Protein AF-A0A3M2E0R0-F1 (afdb_monomer_lite)

Secondary structure (DSSP, 8-state):
--------TTHHHHHHHHHHHHHHHHHTSTTS-HHHHHHHHTTT--TBTT-TTT--BTTTS-HHHHHHHHHHHHHIIIIIS---SSTTTHHHHHHHHS-TTTHHHHHHHHHHHHTT--S---SS-----HHHHHHHHHHHHHHHHHHHHTHHHHHHHHHHGGG--SHHHHHHHHHHHHHHHHHHHH-TTSHHHHHHHHHHHHHT-GGGHHHHHHHHHHHHHHHHHHHHHHHHHHHHHT-----SHHHHHHHHHHHHHHHH-

Structure (mmCIF, N/CA/C/O backbone):
data_AF-A0A3M2E0R0-F1
#
_entry.id   AF-A0A3M2E0R0-F1
#
loop_
_atom_site.group_PDB
_atom_site.id
_atom_site.type_symbol
_atom_site.label_atom_id
_atom_site.label_alt_id
_atom_site.label_comp_id
_atom_site.label_asym_id
_atom_site.label_entity_id
_atom_site.label_seq_id
_atom_site.pdbx_PDB_ins_code
_atom_site.Cartn_x
_atom_site.Cartn_y
_atom_site.Cartn_z
_atom_site.occupancy
_atom_site.B_iso_or_equiv
_atom_site.auth_seq_id
_atom_site.auth_comp_id
_atom_site.auth_asym_id
_atom_site.auth_atom_id
_atom_site.pdbx_PDB_model_num
ATOM 1 N N . MET A 1 1 ? -14.606 -24.697 -13.326 1.00 30.16 1 MET A N 1
ATOM 2 C CA . MET A 1 1 ? -13.185 -24.971 -13.635 1.00 30.16 1 MET A CA 1
ATOM 3 C C . MET A 1 1 ? -12.407 -23.700 -13.349 1.00 30.16 1 MET A C 1
ATOM 5 O O . MET A 1 1 ? -12.415 -22.800 -14.176 1.00 30.16 1 MET A O 1
ATOM 9 N N . GLY A 1 2 ? -11.871 -23.575 -12.133 1.00 30.23 2 GLY A N 1
ATOM 10 C CA . GLY A 1 2 ? -11.069 -22.423 -11.723 1.00 30.23 2 GLY A CA 1
ATOM 11 C C . GLY A 1 2 ? -9.603 -22.688 -12.038 1.00 30.23 2 GLY A C 1
ATOM 12 O O . GLY A 1 2 ? -9.040 -23.663 -11.545 1.00 30.23 2 GLY A O 1
ATOM 13 N N . TRP A 1 3 ? -9.008 -21.846 -12.874 1.00 28.16 3 TRP A N 1
ATOM 14 C CA . TRP A 1 3 ? -7.572 -21.837 -13.134 1.00 28.16 3 TRP A CA 1
ATOM 15 C C . TRP A 1 3 ? -6.867 -21.138 -11.966 1.00 28.16 3 TRP A C 1
ATOM 17 O O . TRP A 1 3 ? -6.502 -19.975 -12.058 1.00 28.16 3 TRP A O 1
ATOM 27 N N . LEU A 1 4 ? -6.722 -21.835 -10.842 1.00 34.28 4 LEU A N 1
ATOM 28 C CA . LEU A 1 4 ? -5.852 -21.424 -9.739 1.00 34.28 4 LEU A CA 1
ATOM 29 C C . LEU A 1 4 ? -4.627 -22.337 -9.766 1.00 34.28 4 LEU A C 1
ATOM 31 O O . LEU A 1 4 ? -4.549 -23.332 -9.048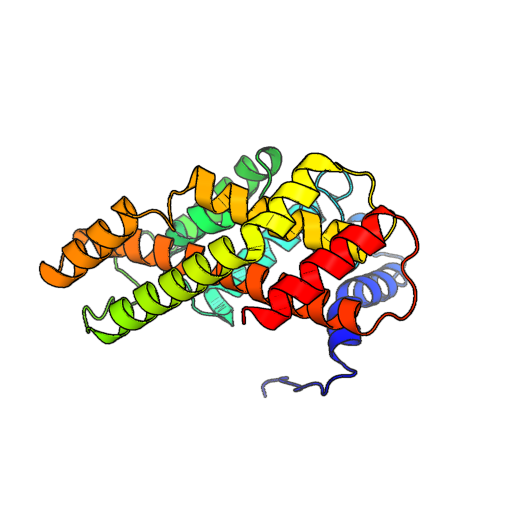 1.00 34.28 4 LEU A O 1
ATOM 35 N N . TYR A 1 5 ? -3.687 -22.023 -10.657 1.00 38.84 5 TYR A N 1
ATOM 36 C CA . TYR A 1 5 ? -2.338 -22.566 -10.557 1.00 38.84 5 TYR A CA 1
ATOM 37 C C . TYR A 1 5 ? -1.680 -21.925 -9.332 1.00 38.84 5 TYR A C 1
ATOM 39 O O . TYR A 1 5 ? -1.402 -20.728 -9.323 1.00 38.84 5 TYR A O 1
ATOM 47 N N . ARG A 1 6 ? -1.452 -22.716 -8.278 1.00 35.81 6 ARG A N 1
ATOM 48 C CA . ARG A 1 6 ? -0.462 -22.363 -7.257 1.00 35.81 6 ARG A CA 1
ATOM 49 C C . ARG A 1 6 ? 0.904 -22.573 -7.889 1.00 35.81 6 ARG A C 1
ATOM 51 O O . ARG A 1 6 ? 1.276 -23.708 -8.171 1.00 35.81 6 ARG A O 1
ATOM 58 N N . PHE A 1 7 ? 1.602 -21.484 -8.161 1.00 42.03 7 PHE A N 1
ATOM 59 C CA . PHE A 1 7 ? 2.970 -21.532 -8.643 1.00 42.03 7 PHE A CA 1
ATOM 60 C C . PHE A 1 7 ? 3.922 -21.574 -7.436 1.00 42.03 7 PHE A C 1
ATOM 62 O O . PHE A 1 7 ? 3.836 -20.715 -6.564 1.00 42.03 7 PHE A O 1
ATOM 69 N N . GLU A 1 8 ? 4.777 -22.598 -7.369 1.00 38.12 8 GLU A N 1
ATOM 70 C CA . GLU A 1 8 ? 5.907 -22.692 -6.425 1.00 38.12 8 GLU A CA 1
ATOM 71 C C . GLU A 1 8 ? 6.958 -21.602 -6.729 1.00 38.12 8 GLU A C 1
ATOM 73 O O . GLU A 1 8 ? 6.950 -21.054 -7.829 1.00 38.12 8 GLU A O 1
ATOM 78 N N . ASP A 1 9 ? 7.860 -21.305 -5.784 1.00 44.66 9 ASP A N 1
ATOM 79 C CA . ASP A 1 9 ? 8.739 -20.114 -5.671 1.00 44.66 9 ASP A CA 1
ATOM 80 C C . ASP A 1 9 ? 9.448 -19.584 -6.946 1.00 44.66 9 ASP A C 1
ATOM 82 O O . ASP A 1 9 ? 9.806 -18.412 -6.998 1.00 44.66 9 ASP A O 1
ATOM 86 N N . SER A 1 10 ? 9.598 -20.376 -8.014 1.00 45.34 10 SER A N 1
ATOM 87 C CA . SER A 1 10 ? 10.098 -19.911 -9.328 1.00 45.34 10 SER A CA 1
ATOM 88 C C . SER A 1 10 ? 9.042 -19.233 -10.219 1.00 45.34 10 SER A C 1
ATOM 90 O O . SER A 1 10 ? 9.376 -18.573 -11.202 1.00 45.34 10 SER A O 1
ATOM 92 N N . GLY A 1 11 ? 7.752 -19.378 -9.907 1.00 46.47 11 GLY A N 1
ATOM 93 C CA . GLY A 1 11 ? 6.655 -18.813 -10.693 1.00 46.47 11 GLY A CA 1
ATOM 94 C C . GLY A 1 11 ? 6.189 -17.429 -10.242 1.00 46.47 11 GLY A C 1
ATOM 95 O O . GLY A 1 11 ? 5.408 -16.801 -10.959 1.00 46.47 11 GLY A O 1
ATOM 96 N N . PHE A 1 12 ? 6.700 -16.914 -9.119 1.00 51.81 12 PHE A N 1
ATOM 97 C CA . PHE A 1 12 ? 6.462 -15.528 -8.704 1.00 51.81 12 PHE A CA 1
ATOM 98 C C . PHE A 1 12 ? 7.057 -14.535 -9.721 1.00 51.81 12 PHE A C 1
ATOM 100 O O . PHE A 1 12 ? 6.427 -13.532 -10.059 1.00 51.81 12 PHE A O 1
ATOM 107 N N . ASP A 1 13 ? 8.207 -14.871 -10.313 1.00 62.03 13 ASP A N 1
ATOM 108 C CA . ASP A 1 13 ? 8.833 -14.077 -11.377 1.00 62.03 13 ASP A CA 1
ATOM 109 C C . ASP A 1 13 ? 8.022 -14.096 -12.679 1.00 62.03 13 ASP A C 1
ATOM 111 O O . ASP A 1 13 ? 7.869 -13.066 -13.335 1.00 62.03 13 ASP A O 1
ATOM 115 N N . LEU A 1 14 ? 7.424 -15.236 -13.035 1.00 66.31 14 LEU A N 1
ATOM 116 C CA . LEU A 1 14 ? 6.541 -15.350 -14.203 1.00 66.31 14 LEU A CA 1
ATOM 117 C C . LEU A 1 14 ? 5.244 -14.555 -14.019 1.00 66.31 14 LEU A C 1
ATOM 119 O O . LEU A 1 14 ? 4.802 -13.874 -14.948 1.00 66.31 14 LEU A O 1
ATOM 123 N N . ALA A 1 15 ? 4.658 -14.595 -12.819 1.00 72.94 15 ALA A N 1
ATOM 124 C CA . ALA A 1 15 ? 3.483 -13.799 -12.487 1.00 72.94 15 ALA A CA 1
ATOM 125 C C . ALA A 1 15 ? 3.782 -12.294 -12.576 1.00 72.94 15 ALA A C 1
ATOM 127 O O . ALA A 1 15 ? 2.959 -11.549 -13.092 1.00 72.94 15 ALA A O 1
ATOM 128 N N . ARG A 1 16 ? 4.972 -11.836 -12.180 1.00 78.31 16 ARG A N 1
ATOM 129 C CA . ARG A 1 16 ? 5.385 -10.428 -12.334 1.00 78.31 16 ARG A CA 1
ATOM 130 C C . ARG A 1 16 ? 5.673 -10.027 -13.781 1.00 78.31 16 ARG A C 1
ATOM 132 O O . ARG A 1 16 ? 5.509 -8.869 -14.155 1.00 78.31 16 ARG A O 1
ATOM 139 N N . GLN A 1 17 ? 6.078 -10.979 -14.618 1.00 86.25 17 GLN A N 1
ATOM 140 C CA . GLN A 1 17 ? 6.438 -10.731 -16.016 1.00 86.25 17 GLN A CA 1
ATOM 141 C C . GLN A 1 17 ? 5.253 -10.770 -16.989 1.00 86.25 17 GLN A C 1
ATOM 143 O O . GLN A 1 17 ? 5.407 -10.349 -18.140 1.00 86.25 17 GLN A O 1
ATOM 148 N N . HIS A 1 18 ? 4.066 -11.234 -16.579 1.00 92.94 18 HIS A N 1
ATOM 149 C CA . HIS A 1 18 ? 2.951 -11.383 -17.519 1.00 92.94 18 HIS A CA 1
ATOM 150 C C . HIS A 1 18 ? 2.505 -10.085 -18.220 1.00 92.94 18 HIS A C 1
ATOM 152 O O . HIS A 1 18 ? 2.117 -10.198 -19.382 1.00 92.94 18 HIS A O 1
ATOM 158 N N . PRO A 1 19 ? 2.597 -8.865 -17.641 1.00 94.69 19 PRO A N 1
ATOM 159 C CA . PRO A 1 19 ? 2.315 -7.640 -18.394 1.00 94.69 19 PRO A CA 1
ATOM 160 C C . PRO A 1 19 ? 3.259 -7.469 -19.585 1.00 94.69 19 PRO A C 1
ATOM 162 O O . PRO A 1 19 ? 2.815 -7.170 -20.695 1.00 94.69 19 PRO A O 1
ATOM 165 N N . ILE A 1 20 ? 4.557 -7.731 -19.384 1.00 93.12 20 ILE A N 1
ATOM 166 C CA . ILE A 1 20 ? 5.566 -7.665 -20.448 1.00 93.12 20 ILE A CA 1
ATOM 167 C C . ILE A 1 20 ? 5.270 -8.724 -21.510 1.00 93.12 20 ILE A C 1
ATOM 169 O O . ILE A 1 20 ? 5.218 -8.400 -22.696 1.00 93.12 20 ILE A O 1
ATOM 173 N N . LEU A 1 21 ? 5.051 -9.977 -21.101 1.00 94.00 21 LEU A N 1
ATOM 174 C CA . LEU A 1 21 ? 4.785 -11.072 -22.036 1.00 94.00 21 LEU A CA 1
ATOM 175 C C . LEU A 1 21 ? 3.508 -10.815 -22.845 1.00 94.00 21 LEU A C 1
ATOM 177 O O . LEU A 1 21 ? 3.521 -10.934 -24.069 1.00 94.00 21 LEU A O 1
ATOM 181 N N . ALA A 1 22 ? 2.425 -10.393 -22.186 1.00 95.75 22 ALA A N 1
ATOM 182 C CA . ALA A 1 22 ? 1.170 -10.042 -22.841 1.00 95.75 22 ALA A CA 1
ATOM 183 C C . ALA A 1 22 ? 1.366 -8.912 -23.860 1.00 95.75 22 ALA A C 1
ATOM 185 O O . ALA A 1 22 ? 0.886 -9.013 -24.989 1.00 95.75 22 ALA A O 1
ATOM 186 N N . ARG A 1 23 ? 2.128 -7.869 -23.507 1.00 96.94 23 ARG A N 1
ATOM 187 C CA . ARG A 1 23 ? 2.484 -6.795 -24.439 1.00 96.94 23 ARG A CA 1
ATOM 188 C C . ARG A 1 23 ? 3.243 -7.319 -25.660 1.00 96.94 23 ARG A C 1
ATOM 190 O O . ARG A 1 23 ? 2.868 -6.956 -26.772 1.00 96.94 23 ARG A O 1
ATOM 197 N N . ILE A 1 24 ? 4.252 -8.174 -25.477 1.00 96.75 24 ILE A N 1
ATOM 198 C CA . ILE A 1 24 ? 5.031 -8.766 -26.581 1.00 96.75 24 ILE A CA 1
ATOM 199 C C . ILE A 1 24 ? 4.117 -9.551 -27.533 1.00 96.75 24 ILE A C 1
ATOM 201 O O . ILE A 1 24 ? 4.193 -9.373 -28.749 1.00 96.75 24 ILE A O 1
ATOM 205 N N . PHE A 1 25 ? 3.213 -10.378 -26.998 1.00 97.50 25 PHE A N 1
ATOM 206 C CA . PHE A 1 25 ? 2.260 -11.130 -27.820 1.00 97.50 25 PHE A CA 1
ATOM 207 C C . PHE A 1 25 ? 1.298 -10.218 -28.587 1.00 97.50 25 PHE A C 1
ATOM 209 O O . PHE A 1 25 ? 1.031 -10.456 -29.764 1.00 97.50 25 PHE A O 1
ATOM 216 N N . LEU A 1 26 ? 0.795 -9.159 -27.948 1.00 97.44 26 LEU A N 1
ATOM 217 C CA . LEU A 1 26 ? -0.094 -8.194 -28.594 1.00 97.44 26 LEU A CA 1
ATOM 218 C C . LEU A 1 26 ? 0.623 -7.387 -29.686 1.00 97.44 26 LEU A C 1
ATOM 220 O O . LEU A 1 26 ? 0.039 -7.138 -30.737 1.00 97.44 26 LEU A O 1
ATOM 224 N N . GLU A 1 27 ? 1.887 -7.009 -29.476 1.00 97.94 27 GLU A N 1
ATOM 225 C CA . GLU A 1 27 ? 2.712 -6.305 -30.471 1.00 97.94 27 GLU A CA 1
ATOM 226 C C . GLU A 1 27 ? 3.010 -7.157 -31.718 1.00 97.94 27 GLU A C 1
ATOM 228 O O . GLU A 1 27 ? 3.238 -6.599 -32.792 1.00 97.94 27 GLU A O 1
ATOM 233 N N . ALA A 1 28 ? 2.952 -8.489 -31.616 1.00 97.88 28 ALA A N 1
ATOM 234 C CA . ALA A 1 28 ? 3.124 -9.390 -32.755 1.00 97.88 28 ALA A CA 1
ATOM 235 C C . ALA A 1 28 ? 1.913 -9.423 -33.710 1.00 97.88 28 ALA A C 1
ATOM 237 O O . ALA A 1 28 ? 2.030 -9.917 -34.832 1.00 97.88 28 ALA A O 1
ATOM 238 N N . VAL A 1 29 ? 0.751 -8.904 -33.294 1.00 98.12 29 VAL A N 1
ATOM 239 C CA . VAL A 1 29 ? -0.463 -8.845 -34.120 1.00 98.12 29 VAL A CA 1
ATOM 240 C C . VAL A 1 29 ? -0.453 -7.545 -34.943 1.00 98.12 29 VAL A C 1
ATOM 242 O O . VAL A 1 29 ? -0.625 -6.471 -34.366 1.00 98.12 29 VAL A O 1
ATOM 245 N N . PRO A 1 30 ? -0.317 -7.585 -36.288 1.00 97.19 30 PRO A N 1
ATOM 246 C CA . PRO A 1 30 ? -0.078 -6.377 -37.094 1.00 97.19 30 PRO A CA 1
ATOM 247 C C . PRO A 1 30 ? -1.164 -5.298 -36.997 1.00 97.19 30 PRO A C 1
ATOM 249 O O . PRO A 1 30 ? -0.884 -4.114 -37.166 1.00 97.19 30 PRO A O 1
ATOM 252 N N . SER A 1 31 ? -2.410 -5.696 -36.736 1.00 97.75 31 SER A N 1
ATOM 253 C CA . SER A 1 31 ? -3.555 -4.790 -36.604 1.00 97.75 31 SER A CA 1
ATOM 254 C C . SER A 1 31 ? -3.770 -4.266 -35.181 1.00 97.75 31 SER A C 1
ATOM 256 O O . SER A 1 31 ? -4.723 -3.520 -34.954 1.00 97.75 31 SER A O 1
ATOM 258 N N . MET A 1 32 ? -2.949 -4.670 -34.208 1.00 98.06 32 MET A N 1
ATOM 259 C CA . MET A 1 32 ? -3.154 -4.304 -32.811 1.00 98.06 32 MET A CA 1
ATOM 260 C C . MET A 1 32 ? -2.729 -2.851 -32.547 1.00 98.06 32 MET A C 1
ATOM 262 O O . MET A 1 32 ? -1.605 -2.461 -32.882 1.00 98.06 32 MET A O 1
ATOM 266 N N . PRO A 1 33 ? -3.581 -2.016 -31.921 1.00 98.06 33 PRO A N 1
ATOM 267 C CA . PRO A 1 33 ? -3.204 -0.649 -31.586 1.00 98.06 33 PRO A CA 1
ATOM 268 C C . PRO A 1 33 ? -2.049 -0.607 -30.578 1.00 98.06 33 PRO A C 1
ATOM 270 O O . PRO A 1 33 ? -2.181 -1.086 -29.454 1.00 98.06 33 PRO A O 1
ATOM 273 N N . LYS A 1 34 ? -0.942 0.064 -30.928 1.00 97.38 34 LYS A N 1
ATOM 274 C CA . LYS A 1 34 ? 0.248 0.185 -30.056 1.00 97.38 34 LYS A CA 1
ATOM 275 C C . LYS A 1 34 ? -0.066 0.734 -28.662 1.00 97.38 34 LYS A C 1
ATOM 277 O O . LYS A 1 34 ? 0.542 0.320 -27.681 1.00 97.38 34 LYS A O 1
ATOM 282 N N . LEU A 1 35 ? -1.019 1.666 -28.575 1.00 97.31 35 LEU A N 1
ATOM 283 C CA . LEU A 1 35 ? -1.458 2.244 -27.304 1.00 97.31 35 LEU A CA 1
ATOM 284 C C . LEU A 1 35 ? -2.100 1.193 -26.385 1.00 97.31 35 LEU A C 1
ATOM 286 O O . LEU A 1 35 ? -1.867 1.229 -25.182 1.00 97.31 35 LEU A O 1
ATOM 290 N N . LEU A 1 36 ? -2.858 0.245 -26.947 1.00 96.69 36 LEU A N 1
ATOM 291 C CA . LEU A 1 36 ? -3.453 -0.856 -26.191 1.00 96.69 36 LEU A CA 1
ATOM 292 C C . LEU A 1 36 ? -2.376 -1.836 -25.718 1.00 96.69 36 LEU A C 1
ATOM 294 O O . LEU A 1 36 ? -2.367 -2.190 -24.544 1.00 96.69 36 LEU A O 1
ATOM 298 N N . CYS A 1 37 ? -1.431 -2.211 -26.590 1.00 97.88 37 CYS A N 1
ATOM 299 C CA . CYS A 1 37 ? -0.308 -3.070 -26.197 1.00 97.88 37 CYS A CA 1
ATOM 300 C C . CYS A 1 37 ? 0.481 -2.456 -25.037 1.00 97.88 37 CYS A C 1
ATOM 302 O O . CYS A 1 37 ? 0.815 -3.141 -24.073 1.00 97.88 37 CYS A O 1
ATOM 304 N N . ARG A 1 38 ? 0.744 -1.145 -25.114 1.00 97.62 38 ARG A N 1
ATOM 305 C CA . ARG A 1 38 ? 1.412 -0.395 -24.051 1.00 97.62 38 ARG A CA 1
ATOM 306 C C . ARG A 1 38 ? 0.602 -0.408 -22.755 1.00 97.62 38 ARG A C 1
ATOM 308 O O . ARG A 1 38 ? 1.167 -0.753 -21.729 1.00 97.62 38 ARG A O 1
ATOM 315 N N . ALA A 1 39 ? -0.696 -0.109 -22.803 1.00 97.06 39 ALA A N 1
ATOM 316 C CA . ALA A 1 39 ? -1.555 -0.118 -21.618 1.00 97.06 39 ALA A CA 1
ATOM 317 C C . ALA A 1 39 ? -1.582 -1.489 -20.922 1.00 97.06 39 ALA A C 1
ATOM 319 O O . ALA A 1 39 ? -1.493 -1.558 -19.702 1.00 97.06 39 ALA A O 1
ATOM 320 N N . VAL A 1 40 ? -1.635 -2.577 -21.698 1.00 96.88 40 VAL A N 1
ATOM 321 C CA . VAL A 1 40 ? -1.528 -3.947 -21.172 1.00 96.88 40 VAL A CA 1
ATOM 322 C C . VAL A 1 40 ? -0.140 -4.215 -20.589 1.00 96.88 40 VAL A C 1
ATOM 324 O O . VAL A 1 40 ? -0.033 -4.881 -19.572 1.00 96.88 40 VAL A O 1
ATOM 327 N N . GLY A 1 41 ? 0.932 -3.670 -21.157 1.00 96.69 41 GLY A N 1
ATOM 328 C CA . GLY A 1 41 ? 2.262 -3.761 -20.545 1.00 96.69 41 GLY A CA 1
ATOM 329 C C . GLY A 1 41 ? 2.406 -3.001 -19.223 1.00 96.69 41 GLY A C 1
ATOM 330 O O . GLY A 1 41 ? 3.293 -3.321 -18.445 1.00 96.69 41 GLY A O 1
ATOM 331 N N . GLU A 1 42 ? 1.541 -2.018 -18.980 1.00 96.62 42 GLU A N 1
ATOM 332 C CA . GLU A 1 42 ? 1.611 -1.071 -17.862 1.00 96.62 42 GLU A CA 1
ATOM 333 C C . GLU A 1 42 ? 0.579 -1.353 -16.752 1.00 96.62 42 GLU A C 1
ATOM 335 O O . GLU A 1 42 ? 0.487 -0.596 -15.795 1.00 96.62 42 GLU A O 1
ATOM 340 N N . HIS A 1 43 ? -0.251 -2.394 -16.856 1.00 94.62 43 HIS A N 1
ATOM 341 C CA . HIS A 1 43 ? -1.430 -2.523 -15.982 1.00 94.62 43 HIS A CA 1
ATOM 342 C C . HIS A 1 43 ? -1.154 -2.949 -14.530 1.00 94.62 43 HIS A C 1
ATOM 344 O O . HIS A 1 43 ? -2.055 -2.831 -13.704 1.00 94.62 43 HIS A O 1
ATOM 350 N N . HIS A 1 44 ? 0.055 -3.417 -14.210 1.00 93.00 44 HIS A N 1
ATOM 351 C CA . HIS A 1 44 ? 0.521 -3.584 -12.820 1.00 93.00 44 HIS A CA 1
ATOM 352 C C . HIS A 1 44 ? 1.475 -2.471 -12.396 1.00 93.00 44 HIS A C 1
ATOM 354 O O . HIS A 1 44 ? 2.039 -2.518 -11.306 1.00 93.00 44 HIS A O 1
ATOM 360 N N . GLU A 1 45 ? 1.645 -1.447 -13.235 1.00 91.44 45 GLU A N 1
ATOM 361 C CA . GLU A 1 45 ? 2.405 -0.260 -12.885 1.00 91.44 45 GLU A CA 1
ATOM 362 C C . GLU A 1 45 ? 1.554 0.693 -12.050 1.00 91.44 45 GLU A C 1
ATOM 364 O O . GLU A 1 45 ? 0.368 0.894 -12.305 1.00 91.44 45 GLU A O 1
ATOM 369 N N . HIS A 1 46 ? 2.162 1.348 -11.069 1.00 87.31 46 HIS A N 1
ATOM 370 C CA . HIS A 1 46 ? 1.457 2.291 -10.210 1.00 87.31 46 HIS A CA 1
ATOM 371 C C . HIS A 1 46 ? 1.974 3.690 -10.498 1.00 87.31 46 HIS A C 1
ATOM 373 O O . HIS A 1 46 ? 3.184 3.871 -10.513 1.00 87.31 46 HIS A O 1
ATOM 379 N N . PRO A 1 47 ? 1.125 4.726 -10.606 1.00 85.81 47 PRO A N 1
ATOM 380 C CA . PRO A 1 47 ? 1.583 6.067 -10.992 1.00 85.81 47 PRO A CA 1
ATOM 381 C C . PRO A 1 47 ? 2.568 6.740 -10.022 1.00 85.81 47 PRO A C 1
ATOM 383 O O . PRO A 1 47 ? 3.104 7.807 -10.300 1.00 85.81 47 PRO A O 1
ATOM 386 N N . ASN A 1 48 ? 2.816 6.126 -8.874 1.00 77.44 48 ASN A N 1
ATOM 387 C CA . ASN A 1 48 ? 3.822 6.535 -7.906 1.00 77.44 48 ASN A CA 1
ATOM 388 C C . ASN A 1 48 ? 5.110 5.678 -7.981 1.00 77.44 48 ASN A C 1
ATOM 390 O O . ASN A 1 48 ? 5.900 5.738 -7.047 1.00 77.44 48 ASN A O 1
ATOM 394 N N . GLY A 1 49 ? 5.295 4.847 -9.012 1.00 80.06 49 GLY A N 1
ATOM 395 C CA . GLY A 1 49 ? 6.510 4.065 -9.262 1.00 80.06 49 GLY A CA 1
ATOM 396 C C . GLY A 1 49 ? 6.668 2.748 -8.492 1.00 80.06 49 GLY A C 1
ATOM 397 O O . GLY A 1 49 ? 7.722 2.140 -8.603 1.00 80.06 49 GLY A O 1
ATOM 398 N N . ILE A 1 50 ? 5.679 2.282 -7.706 1.00 75.56 50 ILE A N 1
ATOM 399 C CA . ILE A 1 50 ? 5.805 0.968 -7.010 1.00 75.56 50 ILE A CA 1
ATOM 400 C C . ILE A 1 50 ? 5.363 -0.230 -7.811 1.00 75.56 50 ILE A C 1
ATOM 402 O O . ILE A 1 50 ? 5.504 -1.360 -7.349 1.00 75.56 50 ILE A O 1
ATOM 406 N N . GLY A 1 51 ? 4.708 0.033 -8.928 1.00 82.62 51 GLY A N 1
ATOM 407 C CA . GLY A 1 51 ? 4.192 -1.056 -9.705 1.00 82.62 51 GLY A CA 1
ATOM 408 C C . GLY A 1 51 ? 5.312 -1.856 -10.333 1.00 82.62 51 GLY A C 1
ATOM 409 O O . GLY A 1 51 ? 6.469 -1.444 -10.386 1.00 82.62 51 GLY A O 1
ATOM 410 N N . GLU A 1 52 ? 4.939 -3.037 -10.771 1.00 85.56 52 GLU A N 1
ATOM 411 C CA . GLU A 1 52 ? 5.848 -3.975 -11.390 1.00 85.56 52 GLU A CA 1
ATOM 412 C C . GLU A 1 52 ? 5.378 -4.222 -12.825 1.00 85.56 52 GLU A C 1
ATOM 414 O O . GLU A 1 52 ? 4.183 -4.111 -13.119 1.00 85.56 52 GLU A O 1
ATOM 419 N N . PRO A 1 53 ? 6.294 -4.583 -13.735 1.00 86.69 53 PRO A N 1
ATOM 420 C CA . PRO A 1 53 ? 7.700 -4.931 -13.486 1.00 86.69 53 PRO A CA 1
ATOM 421 C C . PRO A 1 53 ? 8.731 -3.799 -13.650 1.00 86.69 53 PRO A C 1
ATOM 423 O O . PRO A 1 53 ? 9.902 -4.022 -13.353 1.00 86.69 53 PRO A O 1
ATOM 426 N N . GLN A 1 54 ? 8.360 -2.623 -14.153 1.00 86.00 54 GLN A N 1
ATOM 427 C CA . GLN A 1 54 ? 9.303 -1.563 -14.538 1.00 86.00 54 GLN A CA 1
ATOM 428 C C . GLN A 1 54 ? 9.369 -0.394 -13.547 1.00 86.00 54 GLN A C 1
ATOM 430 O O . GLN A 1 54 ? 10.298 0.408 -13.649 1.00 86.00 54 GLN A O 1
ATOM 4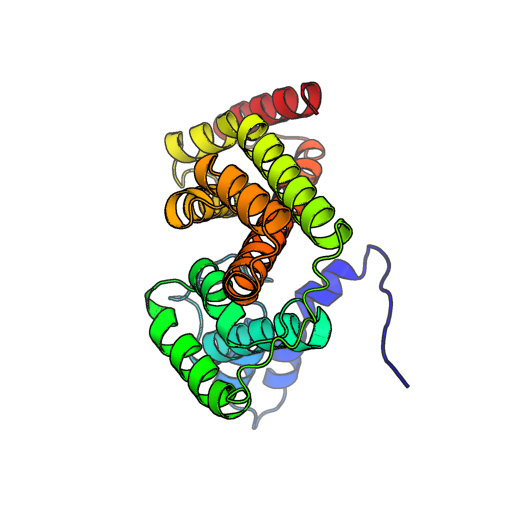35 N N . GLY A 1 55 ? 8.430 -0.275 -12.603 1.00 85.44 55 GLY A N 1
ATOM 436 C CA . GLY A 1 55 ? 8.423 0.815 -11.624 1.00 85.44 55 GLY A CA 1
ATOM 437 C C . GLY A 1 55 ? 8.110 2.174 -12.249 1.00 85.44 55 GLY A C 1
ATOM 438 O O . GLY A 1 55 ? 8.681 3.192 -11.855 1.00 85.44 55 GLY A O 1
ATOM 439 N N . LEU A 1 56 ? 7.237 2.208 -13.260 1.00 89.00 56 LEU A N 1
ATOM 440 C CA . LEU A 1 56 ? 6.950 3.425 -14.018 1.00 89.00 56 LEU A CA 1
ATOM 441 C C . LEU A 1 56 ? 6.188 4.450 -13.172 1.00 89.00 56 LEU A C 1
ATOM 443 O O . LEU A 1 56 ? 5.196 4.140 -12.517 1.00 89.00 56 LEU A O 1
ATOM 447 N N . THR A 1 57 ? 6.602 5.713 -13.242 1.00 8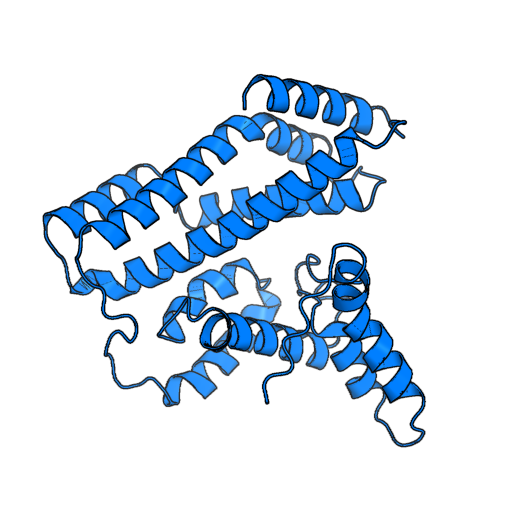7.62 57 THR A N 1
ATOM 448 C CA . THR A 1 57 ? 5.889 6.835 -12.619 1.00 87.62 57 THR A CA 1
ATOM 449 C C . THR A 1 57 ? 4.740 7.342 -13.491 1.00 87.62 57 THR A C 1
ATOM 451 O O . THR A 1 57 ? 4.634 7.027 -14.675 1.00 87.62 57 THR A O 1
ATOM 454 N N . PHE A 1 58 ? 3.887 8.208 -12.938 1.00 88.56 58 PHE A N 1
ATOM 455 C CA . PHE A 1 58 ? 2.790 8.849 -13.666 1.00 88.56 58 PHE A CA 1
ATOM 456 C C . PHE A 1 58 ? 3.240 9.519 -14.973 1.00 88.56 58 PHE A C 1
ATOM 458 O O . PHE A 1 58 ? 2.538 9.433 -15.975 1.00 88.56 58 PHE A O 1
ATOM 465 N N . GLN A 1 59 ? 4.415 10.157 -14.982 1.00 90.31 59 GLN A N 1
ATOM 466 C CA . GLN A 1 59 ? 4.966 10.816 -16.170 1.00 90.31 59 GLN A CA 1
ATOM 467 C C . GLN A 1 59 ? 5.440 9.814 -17.234 1.00 90.31 59 GLN A C 1
ATOM 469 O O . GLN A 1 59 ? 5.518 10.157 -18.413 1.00 90.31 59 GLN A O 1
ATOM 474 N N . GLN A 1 60 ? 5.769 8.589 -16.822 1.00 93.69 60 GLN A N 1
ATOM 475 C CA . GLN A 1 60 ? 6.226 7.513 -17.698 1.00 93.69 60 GLN A CA 1
ATOM 476 C C . GLN A 1 60 ? 5.075 6.628 -18.183 1.00 93.69 60 GLN A C 1
ATOM 478 O O . GLN A 1 60 ? 5.194 6.020 -19.245 1.00 93.69 60 GLN A O 1
ATOM 483 N N . LEU A 1 61 ? 3.960 6.573 -17.454 1.00 93.44 61 LEU A N 1
ATOM 484 C CA . LEU A 1 61 ? 2.784 5.795 -17.830 1.00 93.44 61 LEU A CA 1
ATOM 485 C C . LEU A 1 61 ? 1.984 6.442 -18.956 1.00 93.44 61 LEU A C 1
ATOM 487 O O . LEU A 1 61 ? 1.821 7.661 -19.033 1.00 93.44 61 LEU A O 1
ATOM 491 N N . SER A 1 62 ? 1.413 5.608 -19.823 1.00 94.69 62 SER A N 1
ATOM 492 C CA . SER A 1 62 ? 0.351 6.069 -20.708 1.00 94.69 62 SER A CA 1
ATOM 493 C C . SER A 1 62 ? -0.925 6.338 -19.902 1.00 94.69 62 SER A C 1
ATOM 495 O O . SER A 1 62 ? -1.204 5.675 -18.903 1.00 94.69 62 SER A O 1
ATOM 497 N N . GLN A 1 63 ? -1.747 7.294 -20.347 1.00 90.50 63 GLN A N 1
ATOM 498 C CA . GLN A 1 63 ? -3.043 7.545 -19.702 1.00 90.50 63 GLN A CA 1
ATOM 499 C C . GLN A 1 63 ? -3.929 6.283 -19.647 1.00 90.50 63 GLN A C 1
ATOM 501 O O . GLN A 1 63 ? -4.486 6.018 -18.581 1.00 90.50 63 GLN A O 1
ATOM 506 N N . PRO A 1 64 ? -4.042 5.466 -20.719 1.00 92.12 64 PRO A N 1
ATOM 507 C CA . PRO A 1 64 ? -4.787 4.212 -20.644 1.00 92.12 64 PRO A CA 1
ATOM 508 C C . PRO A 1 64 ? -4.153 3.177 -19.708 1.00 92.12 64 PRO A C 1
ATOM 510 O O . PRO A 1 64 ? -4.895 2.487 -19.021 1.00 92.12 64 PRO A O 1
ATOM 513 N N . GLY A 1 65 ? -2.819 3.091 -19.635 1.00 93.19 65 GLY A N 1
ATOM 514 C CA . GLY A 1 65 ? -2.124 2.214 -18.685 1.00 93.19 65 GLY A CA 1
ATOM 515 C C . GLY A 1 65 ? -2.418 2.595 -17.236 1.00 93.19 65 GLY A C 1
ATOM 516 O O . GLY A 1 65 ? -2.850 1.758 -16.454 1.00 93.19 65 GLY A O 1
ATOM 517 N N . CYS A 1 66 ? -2.325 3.886 -16.907 1.00 89.94 66 CYS A N 1
ATOM 518 C CA . CYS A 1 66 ? -2.688 4.418 -15.591 1.00 89.94 66 CYS A CA 1
ATOM 519 C C . CYS A 1 66 ? -4.159 4.131 -15.227 1.00 89.94 66 CYS A C 1
ATOM 521 O O . CYS A 1 66 ? -4.460 3.718 -14.104 1.00 89.94 66 CYS A O 1
ATOM 523 N N . ALA A 1 67 ? -5.084 4.308 -16.178 1.00 87.50 67 ALA A N 1
ATOM 524 C CA . ALA A 1 67 ? -6.496 3.993 -15.974 1.00 87.50 67 ALA A CA 1
ATOM 525 C C . ALA A 1 67 ? -6.728 2.489 -15.756 1.00 87.50 67 ALA A C 1
ATOM 527 O O . ALA A 1 67 ? -7.484 2.117 -14.860 1.00 87.50 67 ALA A O 1
ATOM 528 N N . LEU A 1 68 ? -6.065 1.638 -16.543 1.00 90.94 68 LEU A N 1
ATOM 529 C CA . LEU A 1 68 ? -6.180 0.186 -16.441 1.00 90.94 68 LEU A CA 1
ATOM 530 C C . LEU A 1 68 ? -5.590 -0.336 -15.126 1.00 90.94 68 LEU A C 1
ATOM 532 O O . LEU A 1 68 ? -6.245 -1.130 -14.460 1.00 90.94 68 LEU A O 1
ATOM 536 N N . ALA A 1 69 ? -4.431 0.170 -14.702 1.00 90.62 69 ALA A N 1
ATOM 537 C CA . ALA A 1 69 ? -3.837 -0.170 -13.412 1.00 90.62 69 ALA A CA 1
ATOM 538 C C . ALA A 1 69 ? -4.722 0.246 -12.232 1.00 90.62 69 ALA A C 1
ATOM 540 O O . ALA A 1 69 ? -4.975 -0.534 -11.319 1.00 90.62 69 ALA A O 1
ATOM 541 N N . THR A 1 70 ? -5.289 1.454 -12.294 1.00 86.75 70 THR A N 1
ATOM 542 C CA . THR A 1 70 ? -6.255 1.931 -11.293 1.00 86.75 70 THR A CA 1
ATOM 543 C C . THR A 1 70 ? -7.497 1.036 -11.241 1.00 86.75 70 THR A C 1
ATOM 545 O O . THR A 1 70 ? -7.992 0.725 -10.159 1.00 86.75 70 THR A O 1
ATOM 548 N N . ALA A 1 71 ? -8.020 0.620 -12.398 1.00 86.88 71 ALA A N 1
ATOM 549 C CA . ALA A 1 71 ? -9.173 -0.272 -12.468 1.00 86.88 71 ALA A CA 1
ATOM 550 C C . ALA A 1 71 ? -8.849 -1.670 -11.919 1.00 86.88 71 ALA A C 1
ATOM 552 O O . ALA A 1 71 ? -9.672 -2.233 -11.200 1.00 86.88 71 ALA A O 1
ATOM 553 N N . ASN A 1 72 ? -7.655 -2.194 -12.211 1.00 88.62 72 ASN A N 1
ATOM 554 C CA . ASN A 1 72 ? -7.171 -3.470 -11.690 1.00 88.62 72 ASN A CA 1
ATOM 555 C C . ASN A 1 72 ? -7.053 -3.446 -10.160 1.00 88.62 72 ASN A C 1
ATOM 557 O O . ASN A 1 72 ? -7.516 -4.363 -9.488 1.00 88.62 72 ASN A O 1
ATOM 561 N N . ASP A 1 73 ? -6.528 -2.354 -9.601 1.00 86.19 73 ASP A N 1
ATOM 562 C CA . ASP A 1 73 ? -6.459 -2.149 -8.156 1.00 86.19 73 ASP A CA 1
ATOM 563 C C . ASP A 1 73 ? -7.835 -2.199 -7.502 1.00 86.19 73 ASP A C 1
ATOM 565 O O . ASP A 1 73 ? -8.042 -2.942 -6.543 1.00 86.19 73 ASP A O 1
ATOM 569 N N . ILE A 1 74 ? -8.787 -1.433 -8.035 1.00 83.44 74 ILE A N 1
ATOM 570 C CA . ILE A 1 74 ? -10.148 -1.422 -7.500 1.00 83.44 74 ILE A CA 1
ATOM 571 C C . ILE A 1 74 ? -10.785 -2.810 -7.636 1.00 83.44 74 ILE A C 1
ATOM 573 O O . ILE A 1 74 ? -11.414 -3.280 -6.690 1.00 83.44 74 ILE A O 1
ATOM 577 N N . TYR A 1 75 ? -10.600 -3.483 -8.776 1.00 84.44 75 TYR A N 1
ATOM 578 C CA . TYR A 1 75 ? -11.122 -4.831 -8.987 1.00 84.44 75 TYR A CA 1
ATOM 579 C C . TYR A 1 75 ? -10.576 -5.814 -7.946 1.00 84.44 75 TYR A C 1
ATOM 581 O O . TYR A 1 75 ? -11.356 -6.493 -7.281 1.00 84.44 75 TYR A O 1
ATOM 589 N N . ARG A 1 76 ? -9.255 -5.839 -7.741 1.00 84.81 76 ARG A N 1
ATOM 590 C CA . ARG A 1 76 ? -8.605 -6.680 -6.731 1.00 84.81 76 ARG A CA 1
ATOM 591 C C . ARG A 1 76 ? -9.186 -6.426 -5.344 1.00 84.81 76 ARG A C 1
ATOM 593 O O . ARG A 1 76 ? -9.586 -7.365 -4.658 1.00 84.81 76 ARG A O 1
ATOM 600 N N . PHE A 1 77 ? -9.280 -5.159 -4.944 1.00 80.31 77 PHE A N 1
ATOM 601 C CA . PHE A 1 77 ? -9.764 -4.796 -3.615 1.00 80.31 77 PHE A CA 1
ATOM 602 C C . PHE A 1 77 ? -11.221 -5.217 -3.358 1.00 80.31 77 PHE A C 1
ATOM 604 O O . PHE A 1 77 ? -11.541 -5.626 -2.240 1.00 80.31 77 PHE A O 1
ATOM 611 N N . LEU A 1 78 ? -12.091 -5.117 -4.367 1.00 77.06 78 LEU A N 1
ATOM 612 C CA . LEU A 1 78 ? -13.513 -5.453 -4.236 1.00 77.06 78 LEU A CA 1
ATOM 613 C C . LEU A 1 78 ? -13.788 -6.946 -4.391 1.00 77.06 78 LEU A C 1
ATOM 615 O O . LEU A 1 78 ? -14.568 -7.510 -3.631 1.00 77.06 78 LEU A O 1
ATOM 619 N N . PHE A 1 79 ? -13.186 -7.582 -5.395 1.00 79.31 79 PHE A N 1
ATOM 620 C CA . PHE A 1 79 ? -13.628 -8.896 -5.862 1.00 79.31 79 PHE A CA 1
ATOM 621 C C . PHE A 1 79 ? -12.668 -10.024 -5.502 1.00 79.31 79 PHE A C 1
ATOM 623 O O . PHE A 1 79 ? -13.124 -11.132 -5.232 1.00 79.31 79 PHE A O 1
ATOM 630 N N . GLU A 1 80 ? -11.359 -9.774 -5.497 1.00 78.62 80 GLU A N 1
ATOM 631 C CA . GLU A 1 80 ? -10.379 -10.824 -5.190 1.00 78.62 80 GLU A CA 1
ATOM 632 C C . GLU A 1 80 ? -10.145 -10.943 -3.691 1.00 78.62 80 GLU A C 1
ATOM 634 O O . GLU A 1 80 ? -10.100 -12.042 -3.143 1.00 78.62 80 GLU A O 1
ATOM 639 N N . GLU A 1 81 ? -10.013 -9.804 -3.020 1.00 75.12 81 GLU A N 1
ATOM 640 C CA . GLU A 1 81 ? -9.675 -9.772 -1.601 1.00 75.12 81 GLU A CA 1
ATOM 641 C C . GLU A 1 81 ? -10.900 -9.586 -0.713 1.00 75.12 81 GLU A C 1
ATOM 643 O O . GLU A 1 81 ? -10.818 -9.845 0.486 1.00 75.12 81 GLU A O 1
ATOM 648 N N . ALA A 1 82 ? -12.010 -9.116 -1.297 1.00 73.31 82 ALA A N 1
ATOM 649 C CA . ALA A 1 82 ? -13.240 -8.767 -0.591 1.00 73.31 82 ALA A CA 1
ATOM 650 C C . ALA A 1 82 ? -12.974 -7.925 0.675 1.00 73.31 82 ALA A C 1
ATOM 652 O O . ALA A 1 82 ? -13.661 -8.060 1.686 1.00 73.31 82 ALA A O 1
ATOM 653 N N . LEU A 1 83 ? -11.939 -7.071 0.630 1.00 68.12 83 LEU A N 1
ATOM 654 C CA . LEU A 1 83 ? -11.532 -6.236 1.766 1.00 68.12 83 LEU A CA 1
ATOM 655 C C . LEU A 1 83 ? -12.535 -5.129 2.043 1.00 68.12 83 LEU A C 1
ATOM 657 O O . LEU A 1 83 ? -12.612 -4.631 3.164 1.00 68.12 83 LEU A O 1
ATOM 661 N N . TYR A 1 84 ? -13.245 -4.727 0.996 1.00 72.31 84 TYR A N 1
ATOM 662 C CA . TYR A 1 84 ? -14.191 -3.640 1.025 1.00 72.31 84 TYR A CA 1
ATOM 663 C C . TYR A 1 84 ? -15.482 -4.132 0.439 1.00 72.31 84 TYR A C 1
ATOM 665 O O . TYR A 1 84 ? -15.534 -4.770 -0.611 1.00 72.31 84 TYR A O 1
ATOM 673 N N . SER A 1 85 ? -16.526 -3.754 1.128 1.00 68.31 85 SER A N 1
ATOM 674 C CA . SER A 1 85 ? -17.882 -3.979 0.715 1.00 68.31 85 SER A CA 1
ATOM 675 C C . SER A 1 85 ? -18.496 -2.790 -0.003 1.00 68.31 85 SER A C 1
ATOM 677 O O . SER A 1 85 ? -19.556 -2.920 -0.604 1.00 68.31 85 SER A O 1
ATOM 679 N N . ARG A 1 86 ? -17.821 -1.636 0.068 1.00 72.19 86 ARG A N 1
ATOM 680 C CA . ARG A 1 86 ? -18.255 -0.380 -0.530 1.00 72.19 86 ARG A CA 1
ATOM 681 C C . ARG A 1 86 ? -17.133 0.261 -1.324 1.00 72.19 86 ARG A C 1
ATOM 683 O O . ARG A 1 86 ? -16.014 0.445 -0.835 1.00 72.19 86 ARG A O 1
ATOM 690 N N . LEU A 1 87 ? -17.479 0.774 -2.498 1.00 76.44 87 LEU A N 1
ATOM 691 C CA . LEU A 1 87 ? -16.580 1.609 -3.298 1.00 76.44 87 LEU A CA 1
ATOM 692 C C . LEU A 1 87 ? -16.109 2.873 -2.564 1.00 76.44 87 LEU A C 1
ATOM 694 O O . LEU A 1 87 ? -15.025 3.391 -2.842 1.00 76.44 87 LEU A O 1
ATOM 698 N N . SER A 1 88 ? -16.908 3.402 -1.631 1.00 74.00 88 SER A N 1
ATOM 699 C CA . SER A 1 88 ? -16.524 4.588 -0.860 1.00 74.00 88 SER A CA 1
ATOM 700 C C . SER A 1 88 ? -15.333 4.333 0.056 1.00 74.00 88 SER A C 1
ATOM 702 O O . SER A 1 88 ? -14.503 5.229 0.191 1.00 74.00 88 SER A O 1
ATOM 704 N N . ALA A 1 89 ? -15.219 3.128 0.624 1.00 75.56 89 ALA A N 1
ATOM 705 C CA . ALA A 1 89 ? -14.150 2.795 1.559 1.00 75.56 89 ALA A CA 1
ATOM 706 C C . ALA A 1 89 ? -12.772 2.733 0.868 1.00 75.56 89 ALA A C 1
ATOM 708 O O . ALA A 1 89 ? -11.735 3.027 1.462 1.00 75.56 89 ALA A O 1
ATOM 709 N N . LEU A 1 90 ? -12.765 2.487 -0.446 1.00 82.12 90 LEU A N 1
ATOM 710 C CA . LEU A 1 90 ? -11.559 2.545 -1.269 1.00 82.12 90 LEU A CA 1
ATOM 711 C C . LEU A 1 90 ? -10.999 3.951 -1.446 1.00 82.12 90 LEU A C 1
ATOM 713 O O . LEU A 1 90 ? -9.842 4.090 -1.830 1.00 82.12 90 LEU A O 1
ATOM 717 N N . ARG A 1 91 ? -11.776 5.015 -1.208 1.00 81.38 91 ARG A N 1
ATOM 718 C CA . ARG A 1 91 ? -11.325 6.390 -1.488 1.00 81.38 91 ARG A CA 1
ATOM 719 C C . ARG A 1 91 ? -10.041 6.729 -0.741 1.00 81.38 91 ARG A C 1
ATOM 721 O O . ARG A 1 91 ? -9.149 7.331 -1.340 1.00 81.38 91 ARG A O 1
ATOM 728 N N . SER A 1 92 ? -9.958 6.328 0.524 1.00 81.44 92 SER A N 1
ATOM 729 C CA . SER A 1 92 ? -8.821 6.594 1.407 1.00 81.44 92 SER A CA 1
ATOM 730 C C . SER A 1 92 ? -7.588 5.794 0.972 1.00 81.44 92 SER A C 1
ATOM 732 O O . SER A 1 92 ? -6.497 6.346 0.855 1.00 81.44 92 SER A O 1
ATOM 734 N N . VAL A 1 93 ? -7.771 4.531 0.585 1.00 84.38 93 VAL A N 1
ATOM 735 C CA . VAL A 1 93 ? -6.687 3.665 0.088 1.00 84.38 93 VAL A CA 1
ATOM 736 C C . VAL A 1 93 ? -6.185 4.115 -1.284 1.00 84.38 93 VAL A C 1
ATOM 738 O O . VAL A 1 93 ? -4.980 4.238 -1.510 1.00 84.38 93 VAL A O 1
ATOM 741 N N . MET A 1 94 ? -7.097 4.470 -2.188 1.00 84.62 94 MET A N 1
ATOM 742 C CA . MET A 1 94 ? -6.747 5.019 -3.498 1.00 84.62 94 MET A CA 1
ATOM 743 C C . MET A 1 94 ? -6.067 6.382 -3.377 1.00 84.62 94 MET A C 1
ATOM 745 O O . MET A 1 94 ? -5.172 6.674 -4.163 1.00 84.62 94 MET A O 1
ATOM 749 N N . ALA A 1 95 ? -6.421 7.202 -2.382 1.00 81.31 95 ALA A N 1
ATOM 750 C CA . ALA A 1 95 ? -5.736 8.468 -2.120 1.00 81.31 95 ALA A CA 1
ATOM 751 C C . ALA A 1 95 ? -4.274 8.283 -1.686 1.00 81.31 95 ALA A C 1
ATOM 753 O O . ALA A 1 95 ? -3.460 9.161 -1.966 1.00 81.31 95 ALA A O 1
ATOM 754 N N . LEU A 1 96 ? -3.937 7.160 -1.045 1.00 79.88 96 LEU A N 1
ATOM 755 C CA . LEU A 1 96 ? -2.555 6.807 -0.720 1.00 79.88 96 LEU A CA 1
ATOM 756 C C . LEU A 1 96 ? -1.786 6.240 -1.922 1.00 79.88 96 LEU A C 1
ATOM 758 O O . LEU A 1 96 ? -0.578 6.447 -2.050 1.00 79.88 96 LEU A O 1
ATOM 762 N N . ARG A 1 97 ? -2.471 5.514 -2.813 1.00 78.62 97 ARG A N 1
ATOM 763 C CA . ARG A 1 97 ? -1.852 4.889 -3.993 1.00 78.62 97 ARG A CA 1
ATOM 764 C C . ARG A 1 97 ? -1.704 5.826 -5.181 1.00 78.62 97 ARG A C 1
ATOM 766 O O . ARG A 1 97 ? -0.763 5.685 -5.955 1.00 78.62 97 ARG A O 1
ATOM 773 N N . ALA A 1 98 ? -2.608 6.772 -5.357 1.00 78.56 98 ALA A N 1
ATOM 774 C CA . ALA A 1 98 ? -2.607 7.639 -6.518 1.00 78.56 98 ALA A CA 1
ATOM 775 C C . ALA A 1 98 ? -1.949 8.989 -6.183 1.00 78.56 98 ALA A C 1
ATOM 777 O O . ALA A 1 98 ? -2.370 9.652 -5.231 1.00 78.56 98 ALA A O 1
ATOM 778 N N . PRO A 1 99 ? -0.964 9.446 -6.977 1.00 77.19 99 PRO A N 1
ATOM 779 C CA . PRO A 1 99 ? -0.475 10.811 -6.872 1.00 77.19 99 PRO A CA 1
ATOM 780 C C . PRO A 1 99 ? -1.619 11.793 -7.181 1.00 77.19 99 PRO A C 1
ATOM 782 O O . PRO A 1 99 ? -2.641 11.429 -7.781 1.00 77.19 99 PRO A O 1
ATOM 785 N N . ALA A 1 100 ? -1.484 13.040 -6.727 1.00 79.81 100 ALA A N 1
ATOM 786 C CA . ALA A 1 100 ? -2.568 14.026 -6.757 1.00 79.81 100 ALA A CA 1
ATOM 787 C C . ALA A 1 100 ? -3.141 14.247 -8.172 1.00 79.81 100 ALA A C 1
ATOM 789 O O . ALA A 1 100 ? -4.336 14.492 -8.330 1.00 79.81 100 ALA A O 1
ATOM 790 N N . GLU A 1 101 ? -2.314 14.085 -9.199 1.00 82.12 101 GLU A N 1
ATOM 791 C CA . GLU A 1 101 ? -2.637 14.207 -10.619 1.00 82.12 101 GLU A CA 1
ATOM 792 C C . GLU A 1 101 ? -3.618 13.129 -11.106 1.00 82.12 101 GLU A C 1
ATOM 794 O O . GLU A 1 101 ? -4.442 13.378 -11.989 1.00 82.12 101 GLU A O 1
ATOM 799 N N . VAL A 1 102 ? -3.571 11.937 -10.509 1.00 80.75 102 VAL A N 1
ATOM 800 C CA . VAL A 1 102 ? -4.446 10.801 -10.848 1.00 80.75 102 VAL A CA 1
ATOM 801 C C . VAL A 1 102 ? -5.758 10.863 -10.064 1.00 80.75 102 VAL A C 1
ATOM 803 O O . VAL A 1 102 ? -6.749 10.230 -10.435 1.00 80.75 102 VAL A O 1
ATOM 806 N 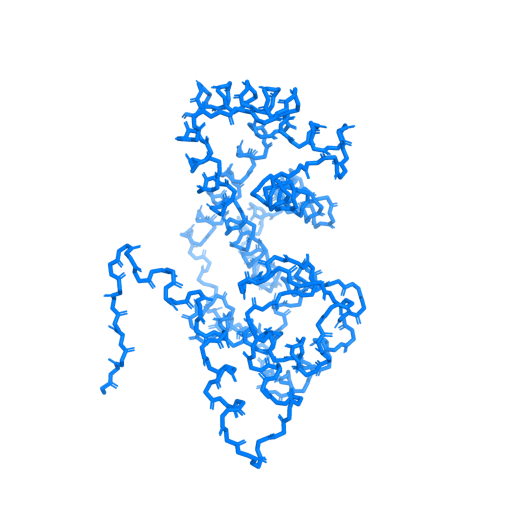N . ARG A 1 103 ? -5.829 11.701 -9.023 1.00 82.62 103 ARG A N 1
ATOM 807 C CA . ARG A 1 103 ? -7.012 11.837 -8.167 1.00 82.62 103 ARG A CA 1
ATOM 808 C C . ARG A 1 103 ? -8.321 12.093 -8.908 1.00 82.62 103 ARG A C 1
ATOM 810 O O . ARG A 1 103 ? -9.286 11.371 -8.647 1.00 82.62 103 ARG A O 1
ATOM 817 N N . PRO A 1 104 ? -8.391 13.031 -9.869 1.00 82.50 104 PRO A N 1
ATOM 818 C CA . PRO A 1 104 ? -9.622 13.256 -10.618 1.00 82.50 104 PRO A CA 1
ATOM 819 C C . PRO A 1 104 ? -10.085 12.025 -11.412 1.00 82.50 104 PRO A C 1
ATOM 821 O O . PRO A 1 104 ? -11.277 11.880 -11.670 1.00 82.50 104 PRO A O 1
ATOM 824 N N . TRP A 1 105 ? -9.167 11.141 -11.815 1.00 78.94 105 TRP A N 1
ATOM 825 C CA . TRP A 1 105 ? -9.479 9.959 -12.619 1.00 78.94 105 TRP A CA 1
ATOM 826 C C . TRP A 1 105 ? -10.128 8.869 -11.784 1.00 78.94 105 TRP A C 1
ATOM 828 O O . TRP A 1 105 ? -11.251 8.471 -12.092 1.00 78.94 105 TRP A O 1
ATOM 838 N N . TYR A 1 106 ? -9.478 8.436 -10.700 1.00 80.00 106 TYR A N 1
ATOM 839 C CA . TYR A 1 106 ? -10.061 7.391 -9.861 1.00 80.00 106 TYR A CA 1
ATOM 840 C C . TYR A 1 106 ? -11.340 7.883 -9.177 1.00 80.00 10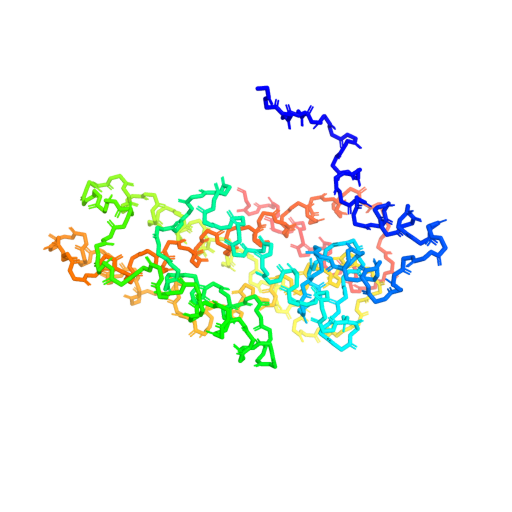6 TYR A C 1
ATOM 842 O O . TYR A 1 106 ? -12.279 7.114 -9.032 1.00 80.00 106 TYR A O 1
ATOM 850 N N . GLN A 1 107 ? -11.449 9.172 -8.827 1.00 81.31 107 GLN A N 1
ATOM 851 C CA . GLN A 1 107 ? -12.702 9.722 -8.300 1.00 81.31 107 GLN A CA 1
ATOM 852 C C . GLN A 1 107 ? -13.843 9.638 -9.316 1.00 81.31 107 GLN A C 1
ATOM 854 O O . GLN A 1 107 ? -14.973 9.349 -8.931 1.00 81.31 107 GLN A O 1
ATOM 859 N N . ARG A 1 108 ? -13.574 9.874 -10.607 1.00 82.12 108 ARG A N 1
ATOM 860 C CA . ARG A 1 108 ? -14.576 9.679 -11.665 1.00 82.12 108 ARG A CA 1
ATOM 861 C C . ARG A 1 108 ? -14.932 8.207 -11.842 1.00 82.12 108 ARG A C 1
ATOM 863 O O . ARG A 1 108 ? -16.118 7.920 -11.933 1.00 82.12 108 ARG A O 1
ATOM 870 N N . LEU A 1 109 ? -13.950 7.302 -11.823 1.00 78.56 109 LEU A N 1
ATOM 871 C CA . LEU A 1 109 ? -14.190 5.853 -11.889 1.00 78.56 109 LEU A CA 1
ATOM 872 C C . LEU A 1 109 ? -15.054 5.378 -10.714 1.00 78.56 109 LEU A C 1
ATOM 874 O O . LEU A 1 109 ? -16.119 4.801 -10.924 1.00 78.56 109 LEU A O 1
ATOM 878 N N . LEU A 1 110 ? -14.670 5.731 -9.486 1.00 77.19 110 LEU A N 1
ATOM 879 C CA . LEU A 1 110 ? -15.430 5.414 -8.278 1.00 77.19 110 LEU A CA 1
ATOM 880 C C . LEU A 1 110 ? -16.829 6.038 -8.288 1.00 77.19 110 LEU A C 1
ATOM 882 O O . LEU A 1 110 ? -17.740 5.440 -7.741 1.00 77.19 110 LEU A O 1
ATOM 886 N N . ARG A 1 111 ? -17.039 7.212 -8.902 1.00 77.69 111 ARG A N 1
ATOM 887 C CA . ARG A 1 111 ? -18.391 7.778 -9.091 1.00 77.69 111 ARG A CA 1
ATOM 888 C C . ARG A 1 111 ? -19.192 7.025 -10.149 1.00 77.69 111 ARG A C 1
ATOM 890 O O . ARG A 1 111 ? -20.368 6.770 -9.929 1.00 77.69 111 ARG A O 1
ATOM 897 N N . SER A 1 112 ? -18.575 6.659 -11.275 1.00 76.50 112 SER A N 1
ATOM 898 C CA . SER A 1 112 ? -19.252 5.881 -12.321 1.00 76.50 112 SER A CA 1
ATOM 899 C C . SER A 1 112 ? -19.660 4.494 -11.839 1.00 76.50 112 SER A C 1
ATOM 901 O O . SER A 1 112 ? -20.678 3.978 -12.285 1.00 76.50 112 SER A O 1
ATOM 903 N N . TRP A 1 113 ? -18.898 3.918 -10.907 1.00 72.25 113 TRP A N 1
ATOM 904 C CA . TRP A 1 113 ? -19.235 2.656 -10.254 1.00 72.25 113 TRP A CA 1
ATOM 905 C C . TRP A 1 113 ? -20.099 2.861 -9.008 1.00 72.25 113 TRP A C 1
ATOM 907 O O . TRP A 1 113 ? -20.918 2.015 -8.701 1.00 72.25 113 TRP A O 1
ATOM 917 N N . GLY A 1 114 ? -19.993 4.004 -8.329 1.00 63.62 114 GLY A N 1
ATOM 918 C CA . GLY A 1 114 ? -20.745 4.322 -7.111 1.00 63.62 114 GLY A CA 1
ATOM 919 C C . GLY A 1 114 ? -22.248 4.490 -7.322 1.00 63.62 114 GLY A C 1
ATOM 920 O O . GLY A 1 114 ? -23.000 4.302 -6.380 1.00 63.62 114 GLY A O 1
ATOM 921 N N . ASN A 1 115 ? -22.706 4.733 -8.555 1.00 55.97 115 ASN A N 1
ATOM 922 C CA . ASN A 1 115 ? -24.133 4.627 -8.896 1.00 55.97 115 ASN A CA 1
ATOM 923 C C . ASN A 1 115 ? -24.676 3.181 -8.799 1.00 55.97 115 ASN A C 1
ATOM 925 O O . ASN A 1 115 ? -25.865 2.967 -9.022 1.00 55.97 115 ASN A O 1
ATOM 929 N N . VAL A 1 116 ? -23.821 2.191 -8.513 1.00 53.94 116 VAL A N 1
ATOM 930 C CA . VAL A 1 116 ? -24.192 0.794 -8.232 1.00 53.94 116 VAL A CA 1
ATOM 931 C C . VAL A 1 116 ? -24.385 0.549 -6.721 1.00 53.94 116 VAL A C 1
ATOM 933 O O . VAL A 1 116 ? -25.090 -0.385 -6.360 1.00 53.94 116 VAL A O 1
ATOM 936 N N . ASP A 1 117 ? -23.857 1.425 -5.855 1.00 50.62 117 ASP A N 1
ATOM 937 C CA . ASP A 1 117 ? -23.784 1.270 -4.386 1.00 50.62 117 ASP A CA 1
ATOM 938 C C . ASP A 1 117 ? -24.601 2.351 -3.633 1.00 50.62 117 ASP A C 1
ATOM 940 O O . ASP A 1 117 ? -24.193 2.828 -2.576 1.00 50.62 117 ASP A O 1
ATOM 944 N N . ASP A 1 118 ? -25.750 2.786 -4.166 1.00 48.56 118 ASP A N 1
ATOM 945 C CA . ASP A 1 118 ? -26.618 3.778 -3.487 1.00 48.56 118 ASP A CA 1
ATOM 946 C C . ASP A 1 118 ? -27.521 3.147 -2.402 1.00 48.56 118 ASP A C 1
ATOM 948 O O . ASP A 1 118 ? -28.293 3.836 -1.736 1.00 48.56 118 ASP A O 1
ATOM 952 N N . ASP A 1 119 ? -27.430 1.828 -2.193 1.00 54.41 119 ASP A N 1
ATOM 953 C CA . ASP A 1 119 ? -27.996 1.197 -1.003 1.00 54.41 119 ASP A CA 1
ATOM 954 C C . ASP A 1 119 ? -26.955 1.374 0.113 1.00 54.41 119 ASP A C 1
ATOM 956 O O . ASP A 1 119 ? -25.962 0.655 0.171 1.00 54.41 119 ASP A O 1
ATOM 960 N N . ASP A 1 120 ? -27.175 2.363 0.984 1.00 54.53 120 ASP A N 1
ATOM 961 C CA . ASP A 1 120 ? -26.312 2.833 2.091 1.00 54.53 120 ASP A CA 1
ATOM 962 C C . ASP A 1 120 ? -25.985 1.749 3.154 1.00 54.53 120 ASP A C 1
ATOM 964 O O . ASP A 1 120 ? -25.551 2.024 4.274 1.00 54.53 120 ASP A O 1
ATOM 968 N N . LYS A 1 121 ? -26.206 0.472 2.839 1.00 55.03 121 LYS A N 1
ATOM 969 C CA . LYS A 1 121 ? -26.028 -0.674 3.722 1.00 55.03 121 LYS A CA 1
ATOM 970 C C . LYS A 1 121 ? -24.554 -1.096 3.767 1.00 55.03 121 LYS A C 1
ATOM 972 O O . LYS A 1 121 ? -23.881 -1.112 2.736 1.00 55.03 121 LYS A O 1
ATOM 977 N N . PRO A 1 122 ? -24.013 -1.417 4.949 1.00 54.19 122 PRO A N 1
ATOM 978 C CA . PRO A 1 122 ? -22.679 -1.999 5.073 1.00 54.19 122 PRO A CA 1
ATOM 979 C C . PRO A 1 122 ? -22.689 -3.374 4.408 1.00 54.19 122 PRO A C 1
ATOM 981 O O . PRO A 1 122 ? -23.528 -4.206 4.756 1.00 54.19 122 PRO A O 1
ATOM 984 N N . GLY A 1 123 ? -21.819 -3.625 3.426 1.00 53.56 123 GLY A N 1
ATOM 985 C CA . GLY A 1 123 ? -21.772 -4.947 2.790 1.00 53.56 123 GLY A CA 1
ATOM 986 C C . GLY A 1 123 ? -20.842 -5.925 3.525 1.00 53.56 123 GLY A C 1
ATOM 987 O O . GLY A 1 123 ? -21.035 -7.135 3.451 1.00 53.56 123 GLY A O 1
ATOM 988 N N . LEU A 1 124 ? -19.888 -5.420 4.311 1.00 56.19 124 LEU A N 1
ATOM 989 C CA . LEU A 1 124 ? -19.333 -6.123 5.450 1.00 56.19 124 LEU A CA 1
ATOM 990 C C . LEU A 1 124 ? -20.359 -5.875 6.536 1.00 56.19 124 LEU A C 1
ATOM 992 O O . LEU A 1 124 ? -20.486 -4.753 7.021 1.00 56.19 124 LEU A O 1
ATOM 996 N N . VAL A 1 125 ? -21.118 -6.911 6.889 1.00 53.47 125 VAL A N 1
ATOM 997 C CA . VAL A 1 125 ? -21.800 -6.906 8.177 1.00 53.47 125 VAL A CA 1
ATOM 998 C C . VAL A 1 125 ? -20.680 -6.694 9.183 1.00 53.47 125 VAL A C 1
ATOM 1000 O O . VAL A 1 125 ? -19.884 -7.607 9.414 1.00 53.47 125 VAL A O 1
ATOM 1003 N N . PHE A 1 126 ? -20.563 -5.466 9.689 1.00 59.19 126 PHE A N 1
ATOM 1004 C CA . PHE A 1 126 ? -19.752 -5.166 10.848 1.00 59.19 126 PHE A CA 1
ATOM 1005 C C . PHE A 1 126 ? -20.386 -5.954 11.967 1.00 59.19 126 PHE A C 1
ATOM 1007 O O . PHE A 1 126 ? -21.283 -5.509 12.679 1.00 59.19 126 PHE A O 1
ATOM 1014 N N . ASP A 1 127 ? -19.953 -7.200 12.075 1.00 58.50 127 ASP A N 1
ATOM 1015 C CA . ASP A 1 127 ? -20.158 -7.932 13.281 1.00 58.50 127 ASP A CA 1
ATOM 1016 C C . ASP A 1 127 ? -19.368 -7.138 14.313 1.00 58.50 127 ASP A C 1
ATOM 1018 O O . ASP A 1 127 ? -18.140 -7.180 14.368 1.00 58.50 127 ASP A O 1
ATOM 1022 N N . THR A 1 128 ? -20.092 -6.353 15.109 1.00 60.50 128 THR A N 1
ATOM 1023 C CA . THR A 1 128 ? -19.581 -5.716 16.326 1.00 60.50 128 THR A CA 1
ATOM 1024 C C . THR A 1 128 ? -18.995 -6.741 17.308 1.00 60.50 128 THR A C 1
ATOM 1026 O O . THR A 1 128 ? -18.627 -6.380 18.429 1.00 60.50 128 THR A O 1
ATOM 1029 N N . SER A 1 129 ? -18.891 -8.019 16.918 1.00 66.38 129 SER A N 1
ATOM 1030 C CA . SER A 1 129 ? -18.057 -9.001 17.569 1.00 66.38 129 SER A CA 1
ATOM 1031 C C . SER A 1 129 ? -16.674 -8.453 17.866 1.00 66.38 129 SER A C 1
ATOM 1033 O O . SER A 1 129 ? -15.995 -7.770 17.093 1.00 66.38 129 SER A O 1
ATOM 1035 N N . SER A 1 130 ? -16.246 -8.815 19.064 1.00 74.69 130 SER A N 1
ATOM 1036 C CA . SER A 1 130 ? -14.952 -8.465 19.611 1.00 74.69 130 SER A CA 1
ATOM 1037 C C . SER A 1 130 ? -13.796 -8.867 18.684 1.00 74.69 130 SER A C 1
ATOM 1039 O O . SER A 1 130 ? -12.740 -8.253 18.760 1.00 74.69 130 SER A O 1
ATOM 1041 N N . ASP A 1 131 ? -13.983 -9.848 17.795 1.00 87.12 131 ASP A N 1
ATOM 1042 C CA . ASP A 1 131 ? -12.934 -10.384 16.922 1.00 87.12 131 ASP A CA 1
ATOM 1043 C C . ASP A 1 131 ? -12.448 -9.382 15.862 1.00 87.12 131 ASP A C 1
ATOM 1045 O O . ASP A 1 131 ? -11.243 -9.257 15.639 1.00 87.12 131 ASP A O 1
ATOM 1049 N N . PHE A 1 132 ? -13.345 -8.601 15.245 1.00 87.25 132 PHE A N 1
ATOM 1050 C CA . PHE A 1 132 ? -12.930 -7.573 14.281 1.00 87.25 132 PHE A CA 1
ATOM 1051 C C . PHE A 1 132 ? -12.031 -6.519 14.938 1.00 87.25 132 PHE A C 1
ATOM 1053 O O . PHE A 1 132 ? -10.927 -6.257 14.457 1.00 87.25 132 PHE A O 1
ATOM 1060 N N . PHE A 1 133 ? -12.466 -5.965 16.071 1.00 91.19 133 PHE A N 1
ATOM 1061 C CA . PHE A 1 133 ? -11.696 -4.961 16.806 1.00 91.19 133 PHE A CA 1
ATOM 1062 C C . PHE A 1 133 ? -10.367 -5.514 17.322 1.00 91.19 133 PHE A C 1
ATOM 1064 O O . PHE A 1 133 ? -9.361 -4.809 17.272 1.00 91.19 133 PHE A O 1
ATOM 1071 N N . LEU A 1 134 ? -10.336 -6.775 17.765 1.00 91.44 134 LEU A N 1
ATOM 1072 C CA . LEU A 1 134 ? -9.096 -7.441 18.163 1.00 91.44 134 LEU A CA 1
ATOM 1073 C C . LEU A 1 134 ? -8.109 -7.526 16.995 1.00 91.44 134 LEU A C 1
ATOM 1075 O O . LEU A 1 134 ? -6.953 -7.145 17.159 1.00 91.44 134 LEU A O 1
ATOM 1079 N N . ARG A 1 135 ? -8.556 -7.958 15.808 1.00 92.75 135 ARG A N 1
ATOM 1080 C CA . ARG A 1 135 ? -7.700 -8.009 14.610 1.00 92.75 135 ARG A CA 1
ATOM 1081 C C . ARG A 1 135 ? -7.221 -6.629 14.178 1.00 92.75 135 ARG A C 1
ATOM 1083 O O . ARG A 1 135 ? -6.048 -6.468 13.854 1.00 92.75 135 ARG A O 1
ATOM 1090 N N . LEU A 1 136 ? -8.109 -5.640 14.191 1.00 93.56 136 LEU A N 1
ATOM 1091 C CA . LEU A 1 136 ? -7.794 -4.264 13.824 1.00 93.56 136 LEU A CA 1
ATOM 1092 C C . LEU A 1 136 ? -6.736 -3.653 14.751 1.00 93.56 136 LEU A C 1
ATOM 1094 O O . LEU A 1 136 ? -5.738 -3.112 14.277 1.00 93.56 136 LEU A O 1
ATOM 1098 N N . LEU A 1 137 ? -6.940 -3.758 16.067 1.00 95.75 137 LEU A N 1
ATOM 1099 C CA . LEU A 1 137 ? -6.000 -3.253 17.065 1.00 95.75 137 LEU A CA 1
ATOM 1100 C C . LEU A 1 137 ? -4.671 -4.012 17.006 1.00 95.75 137 LEU A C 1
ATOM 1102 O O . LEU A 1 137 ? -3.623 -3.376 17.014 1.00 95.75 137 LEU A O 1
ATOM 1106 N N . ALA A 1 138 ? -4.699 -5.339 16.850 1.00 96.44 138 ALA A N 1
ATOM 1107 C CA . ALA A 1 138 ? -3.485 -6.139 16.694 1.00 96.44 138 ALA A CA 1
ATOM 1108 C C . ALA A 1 138 ? -2.681 -5.735 15.448 1.00 96.44 138 ALA A C 1
ATOM 1110 O O . ALA A 1 138 ? -1.461 -5.583 15.522 1.00 96.44 138 ALA A O 1
ATOM 1111 N N . LEU A 1 139 ? -3.353 -5.516 14.311 1.00 96.75 139 LEU A N 1
ATOM 1112 C CA . LEU A 1 139 ? -2.705 -5.058 13.083 1.00 96.75 139 LEU A CA 1
ATOM 1113 C C . LEU A 1 139 ? -2.100 -3.664 13.260 1.00 96.75 139 LEU A C 1
ATOM 1115 O O . LEU A 1 139 ? -0.947 -3.439 12.896 1.00 96.75 139 LEU A O 1
ATOM 1119 N N . ARG A 1 140 ? -2.849 -2.737 13.865 1.00 97.44 140 ARG A N 1
ATOM 1120 C CA . ARG A 1 140 ? -2.339 -1.405 14.197 1.00 97.44 140 ARG A CA 1
ATOM 1121 C C . ARG A 1 140 ? -1.097 -1.498 15.081 1.00 97.44 140 ARG A C 1
ATOM 1123 O O . ARG A 1 140 ? -0.090 -0.872 14.769 1.00 97.44 140 ARG A O 1
ATOM 1130 N N . ASP A 1 141 ? -1.146 -2.276 16.156 1.00 97.38 141 ASP A N 1
ATOM 1131 C CA . ASP A 1 141 ? -0.050 -2.375 17.119 1.00 97.38 141 ASP A CA 1
ATOM 1132 C C . ASP A 1 141 ? 1.200 -3.015 16.498 1.00 97.38 141 ASP A C 1
ATOM 1134 O O . ASP A 1 141 ? 2.310 -2.526 16.737 1.00 97.38 141 ASP A O 1
ATOM 1138 N N . LYS A 1 142 ? 1.025 -4.018 15.620 1.00 96.50 142 LYS A N 1
ATOM 1139 C CA . LYS A 1 142 ? 2.096 -4.559 14.764 1.00 96.50 142 LYS A CA 1
ATOM 1140 C C . LYS A 1 142 ? 2.758 -3.439 13.958 1.00 96.50 142 LYS A C 1
ATOM 1142 O O . LYS A 1 142 ? 3.975 -3.275 14.022 1.00 96.50 142 LYS A O 1
ATOM 1147 N N . LEU A 1 143 ? 1.974 -2.631 13.244 1.00 97.12 143 LEU A N 1
ATOM 1148 C CA . LEU A 1 143 ? 2.495 -1.549 12.401 1.00 97.12 143 LEU A CA 1
ATOM 1149 C C . LEU A 1 143 ? 3.124 -0.412 13.223 1.00 97.12 143 LEU A C 1
ATOM 1151 O O . LEU A 1 143 ? 4.151 0.130 12.823 1.00 97.12 143 LEU A O 1
ATOM 1155 N N . CYS A 1 144 ? 2.583 -0.083 14.400 1.00 97.00 144 CYS A N 1
ATOM 1156 C CA . CYS A 1 144 ? 3.192 0.862 15.340 1.00 97.00 144 CYS A CA 1
ATOM 1157 C C . CYS A 1 144 ? 4.545 0.359 15.865 1.00 97.00 144 CYS A C 1
ATOM 1159 O O . CYS A 1 144 ? 5.483 1.141 16.035 1.00 97.00 144 CYS A O 1
ATOM 1161 N N . HIS A 1 145 ? 4.652 -0.933 16.182 1.00 94.88 145 HIS A N 1
ATOM 1162 C CA . HIS A 1 145 ? 5.910 -1.547 16.600 1.00 94.88 145 HIS A CA 1
ATOM 1163 C C . HIS A 1 145 ? 6.935 -1.542 15.460 1.00 94.88 145 HIS A C 1
ATOM 1165 O O . HIS A 1 145 ? 8.074 -1.106 15.654 1.00 94.88 145 HIS A O 1
ATOM 1171 N N . TRP A 1 146 ? 6.517 -1.933 14.257 1.00 94.00 146 TRP A N 1
ATOM 1172 C CA . TRP A 1 146 ? 7.370 -1.880 13.076 1.00 94.00 146 TRP A CA 1
ATOM 1173 C C . TRP A 1 146 ? 7.847 -0.451 12.782 1.00 94.00 146 TRP A C 1
ATOM 1175 O O . TRP A 1 146 ? 9.045 -0.216 12.669 1.00 94.00 146 TRP A O 1
ATOM 1185 N N . LYS A 1 147 ? 6.954 0.547 12.793 1.00 95.25 147 LYS A N 1
ATOM 1186 C CA . LYS A 1 147 ? 7.331 1.956 12.585 1.00 95.25 147 LYS A CA 1
ATOM 1187 C C . LYS A 1 147 ? 8.416 2.406 13.564 1.00 95.25 147 LYS A C 1
ATOM 1189 O O . LYS A 1 147 ? 9.391 3.033 13.164 1.00 95.25 147 LYS A O 1
ATOM 1194 N N . ARG A 1 148 ? 8.252 2.083 14.853 1.00 93.81 148 ARG A N 1
ATOM 1195 C CA . ARG A 1 148 ? 9.220 2.448 15.899 1.00 93.81 148 ARG A CA 1
ATOM 1196 C C . ARG A 1 148 ? 10.569 1.778 15.687 1.00 93.81 148 ARG A C 1
ATOM 1198 O O . ARG A 1 148 ? 11.585 2.455 15.785 1.00 93.81 148 ARG A O 1
ATOM 1205 N N . SER A 1 149 ? 10.578 0.481 15.390 1.00 89.38 149 SER A N 1
ATOM 1206 C CA . SER A 1 149 ? 11.830 -0.236 15.142 1.00 89.38 149 SER A CA 1
ATOM 1207 C C . SER A 1 149 ? 12.538 0.301 13.896 1.00 89.38 149 SER A C 1
ATOM 1209 O O . SER A 1 149 ? 13.734 0.535 13.954 1.00 89.38 149 SER A O 1
ATOM 1211 N N . ARG A 1 150 ? 11.819 0.619 12.813 1.00 91.56 150 ARG A N 1
ATOM 1212 C CA . ARG A 1 150 ? 12.399 1.084 11.535 1.00 91.56 150 ARG A CA 1
ATOM 1213 C C . ARG A 1 150 ? 12.592 2.607 11.444 1.00 91.56 150 ARG A C 1
ATOM 1215 O O . ARG A 1 150 ? 12.936 3.119 10.382 1.00 91.56 150 ARG A O 1
ATOM 1222 N N . GLN A 1 151 ? 12.423 3.347 12.539 1.00 93.06 151 GLN A N 1
ATOM 1223 C CA . GLN A 1 151 ? 12.564 4.809 12.551 1.00 93.06 151 GLN A CA 1
ATOM 1224 C C . GLN A 1 151 ? 13.948 5.274 12.080 1.00 93.06 151 GLN A C 1
ATOM 1226 O O . GLN A 1 151 ? 14.035 6.204 11.279 1.00 93.06 151 GLN A O 1
ATOM 1231 N N . ARG A 1 152 ? 15.022 4.591 12.499 1.00 89.94 152 ARG A N 1
ATOM 1232 C CA . ARG A 1 152 ? 16.381 4.950 12.070 1.00 89.94 152 ARG A CA 1
ATOM 1233 C C . ARG A 1 152 ? 16.592 4.747 10.570 1.00 89.94 152 ARG A C 1
ATOM 1235 O O . ARG A 1 152 ? 17.259 5.555 9.932 1.00 89.94 152 ARG A O 1
ATOM 1242 N N . LEU A 1 153 ? 15.990 3.703 10.004 1.00 88.38 153 LEU A N 1
ATOM 1243 C CA . LEU A 1 153 ? 16.042 3.436 8.570 1.00 88.38 153 LEU A CA 1
ATOM 1244 C C . LEU A 1 153 ? 15.374 4.571 7.777 1.00 88.38 153 LEU A C 1
ATOM 1246 O O . LEU A 1 153 ? 15.938 5.048 6.797 1.00 88.38 153 LEU A O 1
ATOM 1250 N N . TYR A 1 154 ? 14.213 5.055 8.230 1.00 90.00 154 TYR A N 1
ATOM 1251 C CA . TYR A 1 154 ? 13.560 6.219 7.624 1.00 90.00 154 TYR A CA 1
ATOM 1252 C C . TYR A 1 154 ? 14.420 7.489 7.702 1.00 90.00 154 TYR A C 1
ATOM 1254 O O . TYR A 1 154 ? 14.534 8.209 6.714 1.00 90.00 154 TYR A O 1
ATOM 1262 N N . GLU A 1 155 ? 15.046 7.761 8.849 1.00 90.56 155 GLU A N 1
ATOM 1263 C CA . GLU A 1 155 ? 15.936 8.920 9.014 1.00 90.56 155 GLU A CA 1
ATOM 1264 C C . GLU A 1 155 ? 17.117 8.877 8.044 1.00 90.56 155 GLU A C 1
ATOM 1266 O O . GLU A 1 155 ? 17.385 9.873 7.379 1.00 90.56 155 GLU A O 1
ATOM 1271 N N . LEU A 1 156 ? 17.755 7.713 7.884 1.00 86.94 156 LEU A N 1
ATOM 1272 C CA . LEU A 1 156 ? 18.812 7.516 6.889 1.00 86.94 156 LEU A CA 1
ATOM 1273 C C . LEU A 1 156 ? 18.308 7.771 5.462 1.00 86.94 156 LEU A C 1
ATOM 1275 O O . LEU A 1 156 ? 19.028 8.368 4.660 1.00 86.94 156 LEU A O 1
ATOM 1279 N N . PHE A 1 157 ? 17.071 7.364 5.149 1.00 88.12 157 PHE A N 1
ATOM 1280 C CA . PHE A 1 157 ? 16.474 7.640 3.843 1.00 88.12 157 PHE A CA 1
ATOM 1281 C C . PHE A 1 157 ? 16.251 9.135 3.579 1.00 88.12 157 PHE A C 1
ATOM 1283 O O . PHE A 1 157 ? 16.498 9.628 2.478 1.00 88.12 157 PHE A O 1
ATOM 1290 N N . VAL A 1 158 ? 15.842 9.880 4.606 1.00 86.50 158 VAL A N 1
ATOM 1291 C CA . VAL A 1 158 ? 15.681 11.338 4.534 1.00 86.50 158 VAL A CA 1
ATOM 1292 C C . VAL A 1 158 ? 17.034 12.053 4.433 1.00 86.50 158 VAL A C 1
ATOM 1294 O O . VAL A 1 158 ? 17.151 13.005 3.663 1.00 86.50 158 VAL A O 1
ATOM 1297 N N . GLU A 1 159 ? 18.034 11.619 5.205 1.00 87.31 159 GLU A N 1
ATOM 1298 C CA . GLU A 1 159 ? 19.369 12.233 5.276 1.00 87.31 159 GLU A CA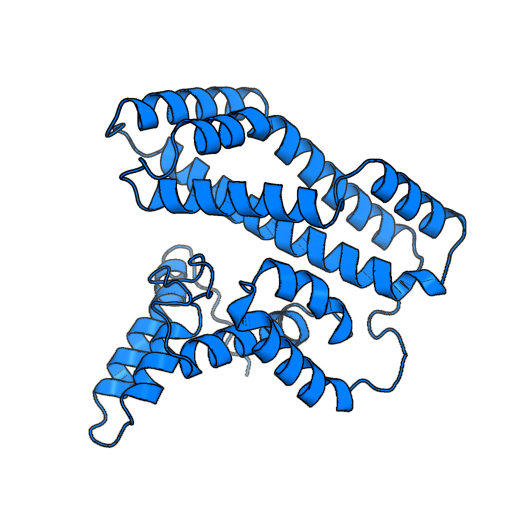 1
ATOM 1299 C C . GLU A 1 159 ? 20.141 12.107 3.949 1.00 87.31 159 GLU A C 1
ATOM 1301 O O . GLU A 1 159 ? 20.723 13.085 3.481 1.00 87.31 159 GLU A O 1
ATOM 1306 N N . GLU A 1 160 ? 20.137 10.923 3.333 1.00 81.00 160 GLU A N 1
ATOM 1307 C CA . GLU A 1 160 ? 20.968 10.623 2.154 1.00 81.00 160 GLU A CA 1
ATOM 1308 C C . GLU A 1 160 ? 20.272 10.984 0.816 1.00 81.00 160 GLU A C 1
ATOM 1310 O O . GLU A 1 160 ? 20.926 11.131 -0.222 1.00 81.00 160 GLU A O 1
ATOM 1315 N N . GLY A 1 161 ? 18.948 11.191 0.817 1.00 72.62 161 GLY A N 1
ATOM 1316 C CA . GLY A 1 161 ? 18.187 11.621 -0.362 1.00 72.62 161 GLY A CA 1
ATOM 1317 C C . GLY A 1 161 ? 18.229 10.612 -1.527 1.00 72.62 161 GLY A C 1
ATOM 1318 O O . GLY A 1 161 ? 18.448 9.426 -1.315 1.00 72.62 161 GLY A O 1
ATOM 1319 N N . PRO A 1 162 ? 18.031 11.022 -2.797 1.00 66.69 162 PRO A N 1
ATOM 1320 C CA . PRO A 1 162 ? 17.957 10.103 -3.946 1.00 66.69 162 PRO A CA 1
ATOM 1321 C C . PRO A 1 162 ? 19.311 9.478 -4.356 1.00 66.69 162 PRO A C 1
ATOM 1323 O O . PRO A 1 162 ? 19.453 9.004 -5.482 1.00 66.69 162 PRO A O 1
ATOM 1326 N N . GLY A 1 163 ? 20.323 9.487 -3.482 1.00 65.75 163 GLY A N 1
ATOM 1327 C CA . GLY A 1 163 ? 21.691 9.044 -3.769 1.00 65.75 163 GLY A CA 1
ATOM 1328 C C . GLY A 1 163 ? 21.879 7.532 -3.960 1.00 65.75 163 GLY A C 1
ATOM 1329 O O . GLY A 1 163 ? 22.982 7.100 -4.303 1.00 65.75 163 GLY A O 1
ATOM 1330 N N . TYR A 1 164 ? 20.839 6.715 -3.765 1.00 70.88 164 TYR A N 1
ATOM 1331 C CA . TYR A 1 164 ? 20.940 5.255 -3.858 1.00 70.88 164 TYR A CA 1
ATOM 1332 C C . TYR A 1 164 ? 21.145 4.785 -5.295 1.00 70.88 164 TYR A C 1
ATOM 1334 O O . TYR A 1 164 ? 20.363 5.106 -6.190 1.00 70.88 164 TYR A O 1
ATOM 1342 N N . ARG A 1 165 ? 22.175 3.962 -5.512 1.00 66.94 165 ARG A N 1
ATOM 1343 C CA . ARG A 1 165 ? 22.470 3.386 -6.834 1.00 66.94 165 ARG A CA 1
ATOM 1344 C C . ARG A 1 165 ? 21.724 2.084 -7.109 1.00 66.94 165 ARG A C 1
ATOM 1346 O O . ARG A 1 165 ? 21.464 1.778 -8.268 1.00 66.94 165 ARG A O 1
ATOM 1353 N N . SER A 1 166 ? 21.388 1.326 -6.067 1.00 76.88 166 SER A N 1
ATOM 1354 C CA . SER A 1 166 ? 20.644 0.073 -6.209 1.00 76.88 166 SER A CA 1
ATOM 1355 C C . SER A 1 166 ? 19.154 0.345 -6.410 1.00 76.88 166 SER A C 1
ATOM 1357 O O . SER A 1 166 ? 18.540 1.064 -5.620 1.00 76.88 166 SER A O 1
ATOM 1359 N N . ALA A 1 167 ? 18.560 -0.285 -7.426 1.00 75.56 167 ALA A N 1
ATOM 1360 C CA . ALA A 1 167 ? 17.114 -0.264 -7.646 1.00 75.56 167 ALA A CA 1
ATOM 1361 C C . ALA A 1 167 ? 16.341 -0.813 -6.432 1.00 75.56 167 ALA A C 1
ATOM 1363 O O . ALA A 1 167 ? 15.260 -0.324 -6.107 1.00 75.56 167 ALA A O 1
ATOM 1364 N N . LEU A 1 168 ? 16.923 -1.783 -5.717 1.00 78.31 168 LEU A N 1
ATOM 1365 C CA . LEU A 1 168 ? 16.332 -2.354 -4.510 1.00 78.31 168 LEU A CA 1
ATOM 1366 C C . LEU A 1 168 ? 16.289 -1.333 -3.366 1.00 78.31 168 LEU A C 1
ATOM 1368 O O . LEU A 1 168 ? 15.250 -1.170 -2.734 1.00 78.31 168 LEU A O 1
ATOM 1372 N N . TRP A 1 169 ? 17.365 -0.565 -3.157 1.00 80.62 169 TRP A N 1
ATOM 1373 C CA . TRP A 1 169 ? 17.367 0.507 -2.154 1.00 80.62 169 TRP A CA 1
ATOM 1374 C C . TRP A 1 169 ? 16.384 1.618 -2.479 1.00 80.62 169 TRP A C 1
ATOM 1376 O O . TRP A 1 169 ? 15.691 2.096 -1.586 1.00 80.62 169 TRP A O 1
ATOM 1386 N N . GLN A 1 170 ? 16.287 2.006 -3.750 1.00 80.69 170 GLN A N 1
ATOM 1387 C CA . GLN A 1 170 ? 15.293 2.985 -4.186 1.00 80.69 170 GLN A CA 1
ATOM 1388 C C . GLN A 1 170 ? 13.870 2.490 -3.892 1.00 80.69 170 GLN A C 1
ATOM 1390 O O . GLN A 1 170 ? 13.042 3.259 -3.403 1.00 80.69 170 GLN A O 1
ATOM 1395 N N . ARG A 1 171 ? 13.603 1.196 -4.116 1.00 82.31 171 ARG A N 1
ATOM 1396 C CA . ARG A 1 171 ? 12.315 0.569 -3.802 1.00 82.31 171 ARG A CA 1
ATOM 1397 C C . ARG A 1 171 ? 12.023 0.570 -2.300 1.00 82.31 171 ARG A C 1
ATOM 1399 O O . ARG A 1 171 ? 10.949 1.027 -1.907 1.00 82.31 171 ARG A O 1
ATOM 1406 N N . ILE A 1 172 ? 12.972 0.135 -1.465 1.00 86.50 172 ILE A N 1
ATOM 1407 C CA . ILE A 1 172 ? 12.827 0.148 0.001 1.00 86.50 172 ILE A CA 1
ATOM 1408 C C . ILE A 1 172 ? 12.587 1.576 0.497 1.00 86.50 172 ILE A C 1
ATOM 1410 O O . ILE A 1 172 ? 11.593 1.822 1.181 1.00 86.50 172 ILE A O 1
ATOM 1414 N N . ALA A 1 173 ? 13.454 2.522 0.116 1.00 86.06 173 ALA A N 1
ATOM 1415 C CA . ALA A 1 173 ? 13.352 3.927 0.504 1.00 86.06 173 ALA A CA 1
ATOM 1416 C C . ALA A 1 173 ? 11.956 4.472 0.207 1.00 86.06 173 ALA A C 1
ATOM 1418 O O . ALA A 1 173 ? 11.308 5.086 1.054 1.00 86.06 173 ALA A O 1
ATOM 1419 N N . HIS A 1 174 ? 11.454 4.186 -0.989 1.00 84.00 174 HIS A N 1
ATOM 1420 C CA . HIS A 1 174 ? 10.155 4.650 -1.430 1.00 84.00 174 HIS A CA 1
ATOM 1421 C C . HIS A 1 174 ? 8.987 4.068 -0.625 1.00 84.00 174 HIS A C 1
ATOM 1423 O O . HIS A 1 174 ? 8.099 4.818 -0.210 1.00 84.00 174 HIS A O 1
ATOM 1429 N N . TYR A 1 175 ? 8.971 2.758 -0.361 1.00 87.62 175 TYR A N 1
ATOM 1430 C CA . TYR A 1 175 ? 7.925 2.154 0.471 1.00 87.62 175 TYR A CA 1
ATOM 1431 C C . TYR A 1 175 ? 7.983 2.646 1.921 1.00 87.62 175 TYR A C 1
ATOM 1433 O O . TYR A 1 175 ? 6.935 2.913 2.514 1.00 87.62 175 TYR A O 1
ATOM 1441 N N . VAL A 1 176 ? 9.184 2.847 2.470 1.00 91.12 176 VAL A N 1
ATOM 1442 C CA . VAL A 1 176 ? 9.370 3.447 3.797 1.00 91.12 176 VAL A CA 1
ATOM 1443 C C . VAL A 1 176 ? 8.824 4.882 3.808 1.00 91.12 176 VAL A C 1
ATOM 1445 O O . VAL A 1 176 ? 7.984 5.213 4.643 1.00 91.12 176 VAL A O 1
ATOM 1448 N N . HIS A 1 177 ? 9.189 5.728 2.840 1.00 88.62 177 HIS A N 1
ATOM 1449 C CA . HIS A 1 177 ? 8.648 7.088 2.733 1.00 88.62 177 HIS A CA 1
ATOM 1450 C C . HIS A 1 177 ? 7.119 7.108 2.637 1.00 88.62 177 HIS A C 1
ATOM 1452 O O . HIS A 1 177 ? 6.473 7.912 3.310 1.00 88.62 177 HIS A O 1
ATOM 1458 N N . LYS A 1 178 ? 6.522 6.213 1.846 1.00 85.19 178 LYS A N 1
ATOM 1459 C CA . LYS A 1 178 ? 5.063 6.095 1.735 1.00 85.19 178 LYS A CA 1
ATOM 1460 C C . LYS A 1 178 ? 4.395 5.700 3.032 1.00 85.19 178 LYS A C 1
ATOM 1462 O O . LYS A 1 178 ? 3.377 6.290 3.380 1.00 85.19 178 LYS A O 1
ATOM 1467 N N . PHE A 1 179 ? 4.954 4.720 3.733 1.00 92.50 179 PHE A N 1
ATOM 1468 C CA . PHE A 1 179 ? 4.434 4.298 5.022 1.00 92.50 179 PHE A CA 1
ATOM 1469 C C . PHE A 1 179 ? 4.388 5.484 5.995 1.00 92.50 179 PHE A C 1
ATOM 1471 O O . PHE A 1 179 ? 3.349 5.753 6.600 1.00 92.50 179 PHE A O 1
ATOM 1478 N N . TRP A 1 180 ? 5.485 6.246 6.094 1.00 93.56 180 TRP A N 1
ATOM 1479 C CA . TRP A 1 180 ? 5.551 7.430 6.955 1.00 93.56 180 TRP A CA 1
ATOM 1480 C C . TRP A 1 180 ? 4.610 8.543 6.495 1.00 93.56 180 TRP A C 1
ATOM 1482 O O . TRP A 1 180 ? 3.932 9.145 7.326 1.00 93.56 180 TRP A O 1
ATOM 1492 N N . PHE A 1 181 ? 4.529 8.804 5.189 1.00 89.62 181 PHE A N 1
ATOM 1493 C CA . PHE A 1 181 ? 3.628 9.808 4.629 1.00 89.62 181 PHE A CA 1
ATOM 1494 C C . PHE A 1 181 ? 2.153 9.463 4.873 1.00 89.62 181 PHE A C 1
ATOM 1496 O O . PHE A 1 181 ? 1.368 10.338 5.244 1.00 89.62 181 PHE A O 1
ATOM 1503 N N . ALA A 1 182 ? 1.776 8.194 4.699 1.00 89.94 182 ALA A N 1
ATOM 1504 C CA . ALA A 1 182 ? 0.423 7.713 4.945 1.00 89.94 182 ALA A CA 1
ATOM 1505 C C . ALA A 1 182 ? 0.030 7.912 6.406 1.00 89.94 182 ALA A C 1
ATOM 1507 O O . ALA A 1 182 ? -1.023 8.490 6.677 1.00 89.94 182 ALA A O 1
ATOM 1508 N N . ASP A 1 183 ? 0.890 7.517 7.345 1.00 94.00 183 ASP A N 1
ATOM 1509 C CA . ASP A 1 183 ? 0.624 7.734 8.765 1.00 94.00 183 ASP A CA 1
ATOM 1510 C C . ASP A 1 183 ? 0.574 9.225 9.125 1.00 94.00 183 ASP A C 1
ATOM 1512 O O . ASP A 1 183 ? -0.352 9.662 9.800 1.00 94.00 183 ASP A O 1
ATOM 1516 N N . ALA A 1 184 ? 1.504 10.038 8.617 1.00 91.56 184 ALA A N 1
ATOM 1517 C CA . ALA A 1 184 ? 1.508 11.481 8.867 1.00 91.56 184 ALA A CA 1
ATOM 1518 C C . ALA A 1 184 ? 0.243 12.182 8.336 1.00 91.56 184 ALA A C 1
ATOM 1520 O O . ALA A 1 184 ? -0.234 13.137 8.944 1.00 91.56 184 ALA A O 1
ATOM 1521 N N . THR A 1 185 ? -0.306 11.705 7.216 1.00 87.38 185 THR A N 1
ATOM 1522 C CA . THR A 1 185 ? -1.492 12.294 6.577 1.00 87.38 185 THR A CA 1
ATOM 1523 C C . THR A 1 185 ? -2.794 11.821 7.218 1.00 87.38 185 THR A C 1
ATOM 1525 O O . THR A 1 185 ? -3.742 12.594 7.334 1.00 87.38 185 THR A O 1
ATOM 1528 N N . THR A 1 186 ? -2.864 10.549 7.610 1.00 90.44 186 THR A N 1
ATOM 1529 C CA . THR A 1 186 ? -4.105 9.922 8.096 1.00 90.44 186 THR A CA 1
ATOM 1530 C C . THR A 1 186 ? -4.201 9.880 9.619 1.00 90.44 186 THR A C 1
ATOM 1532 O O . THR A 1 186 ? -5.298 9.777 10.161 1.00 90.44 186 THR A O 1
ATOM 1535 N N . GLY A 1 187 ? -3.069 9.933 10.324 1.00 95.12 187 GLY A N 1
ATOM 1536 C CA . GLY A 1 187 ? -2.997 9.717 11.767 1.00 95.12 187 GLY A CA 1
ATOM 1537 C C . GLY A 1 187 ? -3.401 8.302 12.186 1.00 95.12 187 GLY A C 1
ATOM 1538 O O . GLY A 1 187 ? -3.783 8.096 13.339 1.00 95.12 187 GLY A O 1
ATOM 1539 N N . VAL A 1 188 ? -3.356 7.330 11.274 1.00 95.69 188 VAL A N 1
ATOM 1540 C CA . VAL A 1 188 ? -3.911 5.991 11.490 1.00 95.69 188 VAL A CA 1
ATOM 1541 C C . VAL A 1 188 ? -3.199 5.205 12.597 1.00 95.69 188 VAL A C 1
ATOM 1543 O O . VAL A 1 188 ? -3.835 4.467 13.351 1.00 95.69 188 VAL A O 1
ATOM 1546 N N . LEU A 1 189 ? -1.894 5.426 12.776 1.00 97.31 189 LEU A N 1
ATOM 1547 C CA . LEU A 1 189 ? -1.104 4.824 13.853 1.00 97.31 189 LEU A CA 1
ATOM 1548 C C . LEU A 1 189 ? -1.004 5.734 15.085 1.00 97.31 189 LEU A C 1
ATOM 1550 O O . LEU A 1 189 ? -0.277 5.427 16.031 1.00 97.31 189 LEU A O 1
ATOM 1554 N N . SER A 1 190 ? -1.732 6.854 15.110 1.00 97.19 190 SER A N 1
ATOM 1555 C CA . SER A 1 190 ? -1.691 7.805 16.220 1.00 97.19 190 SER A CA 1
ATOM 1556 C C . SER A 1 190 ? -2.401 7.275 17.468 1.00 97.19 190 SER A C 1
ATOM 1558 O O . SER A 1 190 ? -3.263 6.393 17.415 1.00 97.19 190 SER A O 1
ATOM 1560 N N . GLU A 1 191 ? -2.034 7.823 18.622 1.00 97.75 191 GLU A N 1
ATOM 1561 C CA . GLU A 1 191 ? -2.668 7.508 19.902 1.00 97.75 191 GLU A CA 1
ATOM 1562 C C . GLU A 1 191 ? -4.138 7.988 19.989 1.00 97.75 191 GLU A C 1
ATOM 1564 O O . GLU A 1 191 ? -4.985 7.233 20.467 1.00 97.75 191 GLU A O 1
ATOM 1569 N N . PRO A 1 192 ? -4.515 9.187 19.490 1.00 97.94 192 PRO A N 1
ATOM 1570 C CA . PRO A 1 192 ? -5.924 9.568 19.388 1.00 97.94 192 PRO A CA 1
ATOM 1571 C C . PRO A 1 192 ? -6.776 8.565 18.599 1.00 97.94 192 PRO A C 1
ATOM 1573 O O . PRO A 1 192 ? -7.882 8.252 19.037 1.00 97.94 192 PRO A O 1
ATOM 1576 N N . MET A 1 193 ? -6.252 8.025 17.491 1.00 97.38 193 MET A N 1
ATOM 1577 C CA . MET A 1 193 ? -6.956 7.016 16.692 1.00 97.38 193 MET A CA 1
ATOM 1578 C C . MET A 1 193 ? -7.186 5.723 17.486 1.00 97.38 193 MET A C 1
ATOM 1580 O O . MET A 1 193 ? -8.288 5.184 17.472 1.00 97.38 193 MET A O 1
ATOM 1584 N N . HIS A 1 194 ? -6.191 5.260 18.251 1.00 97.50 194 HIS A N 1
ATOM 1585 C CA . HIS A 1 194 ? -6.333 4.087 19.125 1.00 97.50 194 HIS A CA 1
ATOM 1586 C C . HIS A 1 194 ? -7.487 4.230 20.118 1.00 97.50 194 HIS A C 1
ATOM 1588 O O . HIS A 1 194 ? -8.352 3.359 20.210 1.00 97.50 194 HIS A O 1
ATOM 1594 N N . ARG A 1 195 ? -7.526 5.361 20.831 1.00 97.56 195 ARG A N 1
ATOM 1595 C CA . ARG A 1 195 ? -8.585 5.640 21.807 1.00 97.56 195 ARG A CA 1
ATOM 1596 C C . ARG A 1 195 ? -9.955 5.739 21.151 1.00 97.56 195 ARG A C 1
ATOM 1598 O O . ARG A 1 195 ? -10.938 5.299 21.738 1.00 97.56 195 ARG A O 1
ATOM 1605 N N . TRP A 1 196 ? -10.022 6.298 19.944 1.00 97.38 196 TRP A N 1
ATOM 1606 C CA . TRP A 1 196 ? -11.265 6.359 19.184 1.00 97.38 196 TRP A CA 1
ATOM 1607 C C . TRP A 1 196 ? -11.766 4.957 18.801 1.00 97.38 196 TRP A C 1
ATOM 1609 O O . TRP A 1 196 ? -12.924 4.651 19.069 1.00 97.38 196 TRP A O 1
ATOM 1619 N N . ILE A 1 197 ? -10.897 4.067 18.305 1.00 95.56 197 ILE A N 1
ATOM 1620 C CA . ILE A 1 197 ? -11.252 2.664 18.007 1.00 95.56 197 ILE A CA 1
ATOM 1621 C C . ILE A 1 197 ? -11.806 1.961 19.255 1.00 95.56 197 ILE A C 1
ATOM 1623 O O . ILE A 1 197 ? -12.850 1.311 19.199 1.00 95.56 197 ILE A O 1
ATOM 1627 N N . GLN A 1 198 ? -11.130 2.113 20.399 1.00 95.31 198 GLN A N 1
ATOM 1628 C CA . GLN A 1 198 ? -11.579 1.539 21.671 1.00 95.31 198 GLN A CA 1
ATOM 1629 C C . GLN A 1 198 ? -12.933 2.104 22.109 1.00 95.31 198 GLN A C 1
ATOM 1631 O O . GLN A 1 198 ? -13.787 1.359 22.583 1.00 95.31 198 GLN A O 1
ATOM 1636 N N . TYR A 1 199 ? -13.147 3.409 21.936 1.00 96.00 199 TYR A N 1
ATOM 1637 C CA . TYR A 1 199 ? -14.415 4.057 22.251 1.00 96.00 199 TYR A CA 1
ATOM 1638 C C . TYR A 1 199 ? -15.558 3.521 21.379 1.00 96.00 199 TYR A C 1
ATOM 1640 O O . TYR A 1 199 ? -16.611 3.172 21.917 1.00 96.00 199 TYR A O 1
ATOM 1648 N N . VAL A 1 200 ? -15.339 3.379 20.066 1.00 93.88 200 VAL A N 1
ATOM 1649 C CA . VAL A 1 200 ? -16.305 2.772 19.132 1.00 93.88 200 VAL A CA 1
ATOM 1650 C C . VAL A 1 200 ? -16.639 1.341 19.559 1.00 93.88 200 VAL A C 1
ATOM 1652 O O . VAL A 1 200 ? -17.816 0.992 19.638 1.00 93.88 200 VAL A O 1
ATOM 1655 N N . GLN A 1 201 ? -15.630 0.536 19.916 1.00 92.81 201 GLN A N 1
ATOM 1656 C CA . GLN A 1 201 ? -15.822 -0.836 20.397 1.00 92.81 201 GLN A CA 1
ATOM 1657 C C . GLN A 1 201 ? -16.659 -0.891 21.683 1.00 92.81 201 GLN A C 1
ATOM 1659 O O . GLN A 1 201 ? -17.610 -1.665 21.782 1.00 92.81 201 GLN A O 1
ATOM 1664 N N . GLN A 1 202 ? -16.303 -0.078 22.680 1.00 93.44 202 GLN A N 1
ATOM 1665 C CA . GLN A 1 202 ? -16.947 -0.074 23.996 1.00 93.44 202 GLN A CA 1
ATOM 1666 C C . GLN A 1 202 ? -18.407 0.382 23.925 1.00 93.44 202 GLN A C 1
ATOM 1668 O O . GLN A 1 202 ? -19.248 -0.152 24.646 1.00 93.44 202 GLN A O 1
ATOM 1673 N N . ASN A 1 203 ? -18.706 1.349 23.053 1.00 93.69 203 ASN A N 1
ATOM 1674 C CA . ASN A 1 203 ? -20.035 1.952 22.936 1.00 93.69 203 ASN A CA 1
ATOM 1675 C C . ASN A 1 203 ? -20.877 1.364 21.794 1.00 93.69 203 ASN A C 1
ATOM 1677 O O . ASN A 1 203 ? -22.050 1.707 21.689 1.00 93.69 203 ASN A O 1
ATOM 1681 N N . LYS A 1 204 ? -20.312 0.461 20.979 1.00 90.38 204 LYS A N 1
ATOM 1682 C CA . LYS A 1 204 ? -20.983 -0.206 19.848 1.00 90.38 204 LYS A CA 1
ATOM 1683 C C . LYS A 1 204 ? -21.633 0.785 18.871 1.00 90.38 204 LYS A C 1
ATOM 1685 O O . LYS A 1 204 ? -22.806 0.649 18.530 1.00 90.38 204 LYS A O 1
ATOM 1690 N N . LEU A 1 205 ? -20.869 1.793 18.453 1.00 90.38 205 LEU A N 1
ATOM 1691 C CA . LEU A 1 205 ? -21.353 2.875 17.587 1.00 90.38 205 LEU A CA 1
ATOM 1692 C C . LEU A 1 205 ? -21.514 2.392 16.139 1.00 90.38 205 LEU A C 1
ATOM 1694 O O . LEU A 1 205 ? -20.531 2.295 15.406 1.00 90.38 205 LEU A O 1
ATOM 1698 N N . SER A 1 206 ? -22.748 2.101 15.724 1.00 85.44 206 SER A N 1
ATOM 1699 C CA . SER A 1 206 ? -23.064 1.652 14.357 1.00 85.44 206 SER A CA 1
ATOM 1700 C C . SER A 1 206 ? -22.770 2.714 13.295 1.00 85.44 206 SER A C 1
ATOM 1702 O O . SER A 1 206 ? -22.445 2.403 12.156 1.00 85.44 206 SER A O 1
ATOM 1704 N N . GLU A 1 207 ? -22.847 3.992 13.653 1.00 86.50 207 GLU A N 1
ATOM 1705 C CA . GLU A 1 207 ? -22.558 5.099 12.745 1.00 86.50 207 GLU A CA 1
ATOM 1706 C C . GLU A 1 207 ? -21.083 5.169 12.330 1.00 86.50 207 GLU A C 1
ATOM 1708 O O . GLU A 1 207 ? -20.788 5.744 11.290 1.00 86.50 207 GLU A O 1
ATOM 1713 N N . ALA A 1 208 ? -20.175 4.563 13.107 1.00 90.12 208 ALA A N 1
ATOM 1714 C CA . ALA A 1 208 ? -18.740 4.551 12.831 1.00 90.12 208 ALA A CA 1
ATOM 1715 C C . ALA A 1 208 ? -18.312 3.413 11.889 1.00 90.12 208 ALA A C 1
ATOM 1717 O O . ALA A 1 208 ? -17.138 3.312 11.541 1.00 90.12 208 ALA A O 1
ATOM 1718 N N . GLU A 1 209 ? -19.227 2.525 11.487 1.00 83.69 209 GLU A N 1
ATOM 1719 C CA . GLU A 1 209 ? -18.915 1.348 10.664 1.00 83.69 209 GLU A CA 1
ATOM 1720 C C . GLU A 1 209 ? -18.165 1.714 9.378 1.00 83.69 209 GLU A C 1
ATOM 1722 O O . GLU A 1 209 ? -17.201 1.054 8.997 1.00 83.69 209 GLU A O 1
ATOM 1727 N N . LYS A 1 210 ? -18.546 2.817 8.730 1.00 82.38 210 LYS A N 1
ATOM 1728 C CA . LYS A 1 210 ? -17.894 3.268 7.499 1.00 82.38 210 LYS A CA 1
ATOM 1729 C C . LYS A 1 210 ? -16.443 3.689 7.738 1.00 82.38 210 LYS A C 1
ATOM 1731 O O . LYS A 1 210 ? -15.550 3.275 7.002 1.00 82.38 210 LYS A O 1
ATOM 1736 N N . GLU A 1 211 ? -16.203 4.494 8.764 1.00 88.62 211 GLU A N 1
ATOM 1737 C CA . GLU A 1 211 ? -14.870 4.936 9.159 1.00 88.62 211 GLU A CA 1
ATOM 1738 C C . GLU A 1 211 ? -14.000 3.747 9.585 1.00 88.62 211 GLU A C 1
ATOM 1740 O O . GLU A 1 211 ? -12.809 3.714 9.282 1.00 88.62 211 GLU A O 1
ATOM 1745 N N . MET A 1 212 ? -14.593 2.738 10.229 1.00 89.81 212 MET A N 1
ATOM 1746 C CA . MET A 1 212 ? -13.907 1.499 10.602 1.00 89.81 212 MET A CA 1
ATOM 1747 C C . MET A 1 212 ? -13.503 0.659 9.380 1.00 89.81 212 MET A C 1
ATOM 1749 O O . MET A 1 212 ? -12.426 0.059 9.389 1.00 89.81 212 MET A O 1
ATOM 1753 N N . GLU A 1 213 ? -14.316 0.638 8.320 1.00 84.44 213 GLU A N 1
ATOM 1754 C CA . GLU A 1 213 ? -13.996 -0.025 7.043 1.00 84.44 213 GLU A CA 1
ATOM 1755 C C . GLU A 1 213 ? -12.819 0.653 6.344 1.00 84.44 213 GLU A C 1
ATOM 1757 O O . GLU A 1 213 ? -11.860 0.001 5.926 1.00 84.44 213 GLU A O 1
ATOM 1762 N N . GLU A 1 214 ? -12.873 1.983 6.262 1.00 87.00 214 GLU A N 1
ATOM 1763 C CA . GLU A 1 214 ? -11.797 2.798 5.703 1.00 87.00 214 GLU A CA 1
ATOM 1764 C C . GLU A 1 214 ? -10.494 2.590 6.478 1.00 87.00 214 GLU A C 1
ATOM 1766 O O . GLU A 1 214 ? -9.437 2.366 5.884 1.00 87.00 214 GLU A O 1
ATOM 1771 N N . LEU A 1 215 ? -10.577 2.603 7.807 1.00 91.56 215 LEU A N 1
ATOM 1772 C CA . LEU A 1 215 ? -9.455 2.374 8.704 1.00 91.56 215 LEU A CA 1
ATOM 1773 C C . LEU A 1 215 ? -8.831 0.984 8.515 1.00 91.56 215 LEU A C 1
ATOM 1775 O O . LEU A 1 215 ? -7.607 0.870 8.407 1.00 91.56 215 LEU A O 1
ATOM 1779 N N . TRP A 1 216 ? -9.654 -0.066 8.460 1.00 90.81 216 TRP A N 1
ATOM 1780 C CA . TRP A 1 216 ? -9.188 -1.427 8.195 1.00 90.81 216 TRP A CA 1
ATOM 1781 C C . TRP A 1 216 ? -8.439 -1.498 6.866 1.00 90.81 216 TRP A C 1
ATOM 1783 O O . TRP A 1 216 ? -7.318 -2.004 6.809 1.00 90.81 216 TRP A O 1
ATOM 1793 N N . GLY A 1 217 ? -9.014 -0.913 5.818 1.00 86.69 217 GLY A N 1
ATOM 1794 C CA . GLY A 1 217 ? -8.393 -0.863 4.506 1.00 86.69 217 GLY A CA 1
ATOM 1795 C C . GLY A 1 217 ? -7.031 -0.179 4.479 1.00 86.69 217 GLY A C 1
ATOM 1796 O O . GLY A 1 217 ? -6.076 -0.704 3.900 1.00 86.69 217 GLY A O 1
ATOM 1797 N N . LEU A 1 218 ? -6.923 0.974 5.146 1.00 90.75 218 LEU A N 1
ATOM 1798 C CA . LEU A 1 218 ? -5.664 1.706 5.289 1.00 90.75 218 LEU A CA 1
ATOM 1799 C C . LEU A 1 218 ? -4.600 0.856 5.994 1.00 90.75 218 LEU A C 1
ATOM 1801 O O . LEU A 1 218 ? -3.472 0.765 5.511 1.00 90.75 218 LEU A O 1
ATOM 1805 N N . LEU A 1 219 ? -4.959 0.202 7.102 1.00 93.81 219 LEU A N 1
ATOM 1806 C CA . LEU A 1 219 ? -4.037 -0.646 7.860 1.00 93.81 219 LEU A CA 1
ATOM 1807 C C . LEU A 1 219 ? -3.603 -1.882 7.065 1.00 93.81 219 LEU A C 1
ATOM 1809 O O . LEU A 1 219 ? -2.422 -2.224 7.078 1.00 93.81 219 LEU A O 1
ATOM 1813 N N . VAL A 1 220 ? -4.517 -2.531 6.339 1.00 90.94 220 VAL A N 1
ATOM 1814 C CA . VAL A 1 220 ? -4.182 -3.671 5.472 1.00 90.94 220 VAL A CA 1
ATOM 1815 C C . VAL A 1 220 ? -3.221 -3.250 4.365 1.00 90.94 220 VAL A C 1
ATOM 1817 O O . VAL A 1 220 ? -2.237 -3.943 4.111 1.00 90.94 220 VAL A O 1
ATOM 1820 N N . GLU A 1 221 ? -3.456 -2.104 3.727 1.00 89.06 221 GLU A N 1
ATOM 1821 C CA . GLU A 1 221 ? -2.565 -1.610 2.679 1.00 89.06 221 GLU A CA 1
ATOM 1822 C C . GLU A 1 221 ? -1.184 -1.229 3.233 1.00 89.06 221 GLU A C 1
ATOM 1824 O O . GLU A 1 221 ? -0.166 -1.608 2.655 1.00 89.06 221 GLU A O 1
ATOM 1829 N N . MET A 1 222 ? -1.122 -0.567 4.393 1.00 92.94 222 MET A N 1
ATOM 1830 C CA . MET A 1 222 ? 0.151 -0.292 5.068 1.00 92.94 222 MET A CA 1
ATOM 1831 C C . MET A 1 222 ? 0.886 -1.576 5.464 1.00 92.94 222 MET A C 1
ATOM 1833 O O . MET A 1 222 ? 2.111 -1.635 5.349 1.00 92.94 222 MET A O 1
ATOM 1837 N N . ASN A 1 223 ? 0.160 -2.617 5.883 1.00 94.00 223 ASN A N 1
ATOM 1838 C CA . ASN A 1 223 ? 0.754 -3.917 6.182 1.00 94.00 223 ASN A CA 1
ATOM 1839 C C . ASN A 1 223 ? 1.367 -4.579 4.943 1.00 94.00 223 ASN A C 1
ATOM 1841 O O . ASN A 1 223 ? 2.397 -5.232 5.052 1.00 94.00 223 ASN A O 1
ATOM 1845 N N . ARG A 1 224 ? 0.803 -4.370 3.752 1.00 88.50 224 ARG A N 1
ATOM 1846 C CA . ARG A 1 224 ? 1.423 -4.872 2.517 1.00 88.50 224 ARG A CA 1
ATOM 1847 C C . ARG A 1 224 ? 2.741 -4.193 2.216 1.00 88.50 224 ARG A C 1
ATOM 1849 O O . ARG A 1 224 ? 3.687 -4.861 1.822 1.00 88.50 224 ARG A O 1
ATOM 1856 N N . TRP A 1 225 ? 2.817 -2.877 2.394 1.00 89.75 225 TRP A N 1
ATOM 1857 C CA . TRP A 1 225 ? 4.082 -2.170 2.198 1.00 89.75 225 TRP A CA 1
ATOM 1858 C C . TRP A 1 225 ? 5.126 -2.634 3.204 1.00 89.75 225 TRP A C 1
ATOM 1860 O O . TRP A 1 225 ? 6.263 -2.862 2.817 1.00 89.75 225 TRP A O 1
ATOM 1870 N N . HIS A 1 226 ? 4.722 -2.839 4.459 1.00 91.88 226 HIS A N 1
ATOM 1871 C CA . HIS A 1 226 ? 5.542 -3.499 5.474 1.00 91.88 226 HIS A CA 1
ATOM 1872 C C . HIS A 1 226 ? 6.086 -4.847 4.976 1.00 91.88 226 HIS A C 1
ATOM 1874 O O . HIS A 1 226 ? 7.294 -5.055 5.005 1.00 91.88 226 HIS A O 1
ATOM 1880 N N . ASP A 1 227 ? 5.218 -5.731 4.472 1.00 89.50 227 ASP A N 1
ATOM 1881 C CA . ASP A 1 227 ? 5.617 -7.073 4.030 1.00 89.50 227 ASP A CA 1
ATOM 1882 C C . ASP A 1 227 ? 6.586 -7.016 2.830 1.00 89.50 227 ASP A C 1
ATOM 1884 O O . ASP A 1 227 ? 7.551 -7.778 2.777 1.00 89.50 227 ASP A O 1
ATOM 1888 N N . VAL A 1 228 ? 6.387 -6.074 1.898 1.00 86.69 228 VAL A N 1
ATOM 1889 C CA . VAL A 1 228 ? 7.316 -5.839 0.777 1.00 86.69 228 VAL A CA 1
ATOM 1890 C C . VAL A 1 228 ? 8.669 -5.326 1.271 1.00 86.69 228 VAL A C 1
ATOM 1892 O O . VAL A 1 228 ? 9.702 -5.838 0.847 1.00 86.69 228 VAL A O 1
ATOM 1895 N N . ILE A 1 229 ? 8.682 -4.352 2.186 1.00 89.06 229 ILE A N 1
ATOM 1896 C CA . ILE A 1 229 ? 9.922 -3.803 2.751 1.00 89.06 229 ILE A CA 1
ATOM 1897 C C . ILE A 1 229 ? 10.715 -4.895 3.469 1.00 89.06 229 ILE A C 1
ATOM 1899 O O . ILE A 1 229 ? 11.910 -5.028 3.227 1.00 89.06 229 ILE A O 1
ATOM 1903 N N . ASP A 1 230 ? 10.068 -5.683 4.329 1.00 88.75 230 ASP A N 1
ATOM 1904 C CA . ASP A 1 230 ? 10.747 -6.736 5.087 1.00 88.75 230 ASP A CA 1
ATOM 1905 C C . ASP A 1 230 ? 11.279 -7.842 4.154 1.00 88.75 230 ASP A C 1
ATOM 1907 O O . ASP A 1 230 ? 12.404 -8.308 4.339 1.00 88.75 230 ASP A O 1
ATOM 1911 N N . SER A 1 231 ? 10.532 -8.211 3.105 1.00 86.38 231 SER A N 1
ATOM 1912 C CA . SER A 1 231 ? 11.000 -9.153 2.076 1.00 86.38 231 SER A CA 1
ATOM 1913 C C . SER A 1 231 ? 12.224 -8.629 1.317 1.00 86.38 231 SER A C 1
ATOM 1915 O O . SER A 1 231 ? 13.163 -9.380 1.032 1.00 86.38 231 SER A O 1
ATOM 1917 N N . ASP A 1 232 ? 12.224 -7.342 0.975 1.00 85.12 232 ASP A N 1
ATOM 1918 C CA . ASP A 1 232 ? 13.329 -6.699 0.269 1.00 85.12 232 ASP A CA 1
ATOM 1919 C C . ASP A 1 232 ? 14.571 -6.610 1.151 1.00 85.12 232 ASP A C 1
ATOM 1921 O O . ASP A 1 232 ? 15.656 -7.004 0.729 1.00 85.12 232 ASP A O 1
ATOM 1925 N N . ILE A 1 233 ? 14.402 -6.175 2.401 1.00 85.06 233 ILE A N 1
ATOM 1926 C CA . ILE A 1 233 ? 15.460 -6.135 3.413 1.00 85.06 233 ILE A CA 1
ATOM 1927 C C . ILE A 1 233 ? 16.068 -7.527 3.617 1.00 85.06 233 ILE A C 1
ATOM 1929 O O . ILE A 1 233 ? 17.291 -7.663 3.608 1.00 85.06 233 ILE A O 1
ATOM 1933 N N . ALA A 1 234 ? 15.240 -8.566 3.751 1.00 85.31 234 ALA A N 1
ATOM 1934 C CA . ALA A 1 234 ? 15.719 -9.937 3.906 1.00 85.31 234 ALA A CA 1
ATOM 1935 C C . ALA A 1 234 ? 16.564 -10.381 2.701 1.00 85.31 234 ALA A C 1
ATOM 1937 O O . ALA A 1 234 ? 17.634 -10.963 2.877 1.00 85.31 234 ALA A O 1
ATOM 1938 N N . SER A 1 235 ? 16.133 -10.037 1.484 1.00 82.25 235 SER A N 1
ATOM 1939 C CA . SER A 1 235 ? 16.888 -10.322 0.258 1.00 82.25 235 SER A CA 1
ATOM 1940 C C . SER A 1 235 ? 18.251 -9.614 0.245 1.00 82.25 235 SER A C 1
ATOM 1942 O O . SER A 1 235 ? 19.239 -10.190 -0.205 1.00 82.25 235 SER A O 1
ATOM 1944 N N . MET A 1 236 ? 18.335 -8.399 0.799 1.00 77.38 236 MET A N 1
ATOM 1945 C CA . MET A 1 236 ? 19.586 -7.633 0.899 1.00 77.38 236 MET A CA 1
ATOM 1946 C C . MET A 1 236 ? 20.572 -8.181 1.922 1.00 77.38 236 MET A C 1
ATOM 1948 O O . MET A 1 236 ? 21.779 -8.116 1.699 1.00 77.38 236 MET A O 1
ATOM 1952 N N . CYS A 1 237 ? 20.086 -8.732 3.035 1.00 75.00 237 CYS A N 1
ATOM 1953 C CA . CYS A 1 237 ? 20.947 -9.365 4.036 1.00 75.00 237 CYS A CA 1
ATOM 1954 C C . CYS A 1 237 ? 21.731 -10.561 3.465 1.00 75.00 237 CYS A C 1
ATOM 1956 O O . CYS A 1 237 ? 22.741 -10.964 4.039 1.00 75.00 237 CYS A O 1
ATOM 1958 N N . HIS A 1 238 ? 21.288 -11.110 2.332 1.00 74.38 238 HIS A N 1
ATOM 1959 C CA . HIS A 1 238 ? 21.960 -12.188 1.615 1.00 74.38 238 HIS A CA 1
ATOM 1960 C C . HIS A 1 238 ? 22.862 -11.707 0.460 1.00 74.38 238 HIS A C 1
ATOM 1962 O O . HIS A 1 238 ? 23.528 -12.542 -0.152 1.00 74.38 238 HIS A O 1
ATOM 1968 N N . ASP A 1 239 ? 22.927 -10.398 0.178 1.00 69.56 239 ASP A N 1
ATOM 1969 C CA . ASP A 1 239 ? 23.775 -9.826 -0.877 1.00 69.56 239 ASP A CA 1
ATOM 1970 C C . ASP A 1 239 ? 25.196 -9.508 -0.347 1.00 69.56 239 ASP A C 1
ATOM 1972 O O . ASP A 1 239 ? 25.362 -8.652 0.540 1.00 69.56 239 ASP A O 1
ATOM 1976 N N . PRO A 1 240 ? 26.244 -10.198 -0.843 1.00 54.69 240 PRO A N 1
ATOM 1977 C CA . PRO A 1 240 ? 27.555 -10.226 -0.201 1.00 54.69 240 PRO A CA 1
ATOM 1978 C C . PRO A 1 240 ? 28.355 -8.916 -0.243 1.00 54.69 240 PRO A C 1
ATOM 1980 O O . PRO A 1 240 ? 29.211 -8.746 0.622 1.00 54.69 240 PRO A O 1
ATOM 1983 N N . GLU A 1 241 ? 28.103 -7.964 -1.152 1.00 62.38 241 GLU A N 1
ATOM 1984 C CA . GLU A 1 241 ? 28.987 -6.788 -1.288 1.00 62.38 241 GLU A CA 1
ATOM 1985 C C . GLU A 1 241 ? 28.240 -5.443 -1.255 1.00 62.38 241 GLU A C 1
ATOM 1987 O O . GLU A 1 241 ? 27.405 -5.174 -2.114 1.00 62.38 241 GLU A O 1
ATOM 1992 N N . PRO A 1 242 ? 28.510 -4.562 -0.267 1.00 62.38 242 PRO A N 1
ATOM 1993 C CA . PRO A 1 242 ? 28.033 -3.184 -0.318 1.00 62.38 242 PRO A CA 1
ATOM 1994 C C . PRO A 1 242 ? 28.737 -2.438 -1.462 1.00 62.38 242 PRO A C 1
ATOM 1996 O O . PRO A 1 242 ? 29.959 -2.477 -1.587 1.00 62.38 242 PRO A O 1
ATOM 1999 N N . HIS A 1 243 ? 27.975 -1.732 -2.297 1.00 67.69 243 HIS A N 1
ATOM 2000 C CA . HIS A 1 243 ? 28.505 -1.016 -3.461 1.00 67.69 243 HIS A CA 1
ATOM 2001 C C . HIS A 1 243 ? 28.895 0.442 -3.149 1.00 67.69 243 HIS A C 1
ATOM 2003 O O . HIS A 1 243 ? 29.388 1.156 -4.029 1.00 67.69 243 HIS A O 1
ATOM 2009 N N . SER A 1 244 ? 28.668 0.909 -1.915 1.00 72.19 244 SER A N 1
ATOM 2010 C CA . SER A 1 244 ? 28.925 2.280 -1.470 1.00 72.19 244 SER A CA 1
ATOM 2011 C C . SER A 1 244 ? 28.967 2.417 0.060 1.00 72.19 244 SER A C 1
ATOM 2013 O O . SER A 1 244 ? 28.502 1.547 0.791 1.00 72.19 244 SER A O 1
ATOM 2015 N N . GLU A 1 245 ? 29.480 3.549 0.553 1.00 75.81 245 GLU A N 1
ATOM 2016 C CA . GLU A 1 245 ? 29.444 3.914 1.982 1.00 75.81 245 GLU A CA 1
ATOM 2017 C C . GLU A 1 245 ? 28.008 3.989 2.532 1.00 75.81 245 GLU A C 1
ATOM 2019 O O . GLU A 1 245 ? 27.748 3.619 3.675 1.00 75.81 245 GLU A O 1
ATOM 2024 N N . ILE A 1 246 ? 27.059 4.421 1.697 1.00 69.31 246 ILE A N 1
ATOM 2025 C CA . ILE A 1 246 ? 25.633 4.458 2.034 1.00 69.31 246 ILE A CA 1
ATOM 2026 C C . ILE A 1 246 ? 25.102 3.033 2.233 1.00 69.31 246 ILE A C 1
ATOM 2028 O O . ILE A 1 246 ? 24.382 2.780 3.198 1.00 69.31 246 ILE A O 1
ATOM 2032 N N . ASP A 1 247 ? 25.505 2.090 1.375 1.00 72.00 247 ASP A N 1
ATOM 2033 C CA . ASP A 1 247 ? 25.113 0.683 1.511 1.00 72.00 247 ASP A CA 1
ATOM 2034 C C . ASP A 1 247 ? 25.643 0.079 2.816 1.00 72.00 247 ASP A C 1
ATOM 2036 O O . ASP A 1 247 ? 24.943 -0.701 3.454 1.00 72.00 247 ASP A O 1
ATOM 2040 N N . GLU A 1 248 ? 26.840 0.477 3.251 1.00 78.19 248 GLU A N 1
ATOM 2041 C CA . GLU A 1 248 ? 27.427 0.032 4.517 1.00 78.19 248 GLU A CA 1
ATOM 2042 C C . GLU A 1 248 ? 26.658 0.576 5.733 1.00 78.19 248 GLU A C 1
ATOM 2044 O O . GLU A 1 248 ? 26.287 -0.191 6.622 1.00 78.19 248 GLU A O 1
ATOM 2049 N N . LYS A 1 249 ? 26.329 1.878 5.757 1.00 80.00 249 LYS A N 1
ATOM 2050 C CA . LYS A 1 249 ? 25.492 2.470 6.823 1.00 80.00 249 LYS A CA 1
ATOM 2051 C C . LYS A 1 249 ? 24.122 1.799 6.902 1.00 80.00 249 LYS A C 1
ATOM 2053 O O . LYS A 1 249 ? 23.615 1.540 7.995 1.00 80.00 249 LYS A O 1
ATOM 2058 N N . LEU A 1 250 ? 23.519 1.518 5.749 1.00 77.12 250 LEU A N 1
ATOM 2059 C CA . LEU A 1 250 ? 22.229 0.847 5.682 1.00 77.12 250 LEU A CA 1
ATOM 2060 C C . LEU A 1 250 ? 22.335 -0.607 6.150 1.00 77.12 250 LEU A C 1
ATOM 2062 O O . LEU A 1 250 ? 21.516 -1.016 6.966 1.00 77.12 250 LEU A O 1
ATOM 2066 N N . LYS A 1 251 ? 23.363 -1.365 5.742 1.00 77.31 251 LYS A N 1
ATOM 2067 C CA . LYS A 1 251 ? 23.618 -2.723 6.259 1.00 77.31 251 LYS A CA 1
ATOM 2068 C C . LYS A 1 251 ? 23.804 -2.727 7.776 1.00 77.31 251 LYS A C 1
ATOM 2070 O O . LYS A 1 251 ? 23.202 -3.552 8.458 1.00 77.31 251 LYS A O 1
ATOM 2075 N N . GLN A 1 252 ? 24.559 -1.777 8.326 1.00 83.56 252 GLN A N 1
ATOM 2076 C CA . GLN A 1 252 ? 24.714 -1.626 9.778 1.00 83.56 252 GLN A CA 1
ATOM 2077 C C . GLN A 1 252 ? 23.378 -1.330 10.468 1.00 83.56 252 GLN A C 1
ATOM 2079 O O . GLN A 1 252 ? 23.068 -1.938 11.493 1.00 83.56 252 GLN A O 1
ATOM 2084 N N . CYS A 1 253 ? 22.557 -0.450 9.886 1.00 83.31 253 CYS A N 1
ATOM 2085 C CA . CYS A 1 253 ? 21.205 -0.200 10.376 1.00 83.31 253 CYS A CA 1
ATOM 2086 C C . CYS A 1 253 ? 20.345 -1.473 10.328 1.00 83.31 253 CYS A C 1
ATOM 2088 O O . CYS A 1 253 ? 19.638 -1.758 11.288 1.00 83.31 253 CYS A O 1
ATOM 2090 N N . LEU A 1 254 ? 20.412 -2.262 9.251 1.00 80.31 254 LEU A N 1
ATOM 2091 C CA . LEU A 1 254 ? 19.668 -3.518 9.125 1.00 80.31 254 LEU A CA 1
ATOM 2092 C C . LEU A 1 254 ? 20.108 -4.563 10.155 1.00 80.31 254 LEU A C 1
ATOM 2094 O O . LEU A 1 254 ? 19.255 -5.202 10.763 1.00 80.31 254 LEU A O 1
ATOM 2098 N N . HIS A 1 255 ? 21.410 -4.703 10.411 1.00 80.12 255 HIS A N 1
ATOM 2099 C CA . HIS A 1 255 ? 21.912 -5.604 11.451 1.00 80.12 255 HIS A CA 1
ATOM 2100 C C . HIS A 1 255 ? 21.358 -5.245 12.835 1.00 80.12 255 HIS A C 1
ATOM 2102 O O . HIS A 1 255 ? 20.880 -6.125 13.547 1.00 80.12 255 HIS A O 1
ATOM 2108 N N . GLN A 1 256 ? 21.323 -3.953 13.176 1.00 81.44 256 GLN A N 1
ATOM 2109 C CA . GLN A 1 256 ? 20.713 -3.476 14.424 1.00 81.44 256 GLN A CA 1
ATOM 2110 C C . GLN A 1 256 ? 19.204 -3.759 14.488 1.00 81.44 256 GLN A C 1
ATOM 2112 O O . GLN A 1 256 ? 18.673 -4.014 15.565 1.00 81.44 256 GLN A O 1
ATOM 2117 N N . LEU A 1 257 ? 18.500 -3.725 13.352 1.00 76.88 257 LEU A N 1
ATOM 2118 C CA . LEU A 1 257 ? 17.068 -4.033 13.295 1.00 76.88 257 LEU A CA 1
ATOM 2119 C C . LEU A 1 257 ? 16.774 -5.516 13.537 1.00 76.88 257 LEU A C 1
ATOM 2121 O O . LEU A 1 257 ? 15.777 -5.818 14.189 1.00 76.88 257 LEU A O 1
ATOM 2125 N N . VAL A 1 258 ? 17.626 -6.415 13.037 1.00 74.25 258 VAL A N 1
ATOM 2126 C CA . VAL A 1 258 ? 17.492 -7.869 13.240 1.00 74.25 258 VAL A CA 1
ATOM 2127 C C . VAL A 1 258 ? 17.739 -8.256 14.700 1.00 74.25 258 VAL A C 1
ATOM 2129 O O . VAL A 1 258 ? 17.088 -9.159 15.210 1.00 74.25 258 VAL A O 1
ATOM 2132 N N . GLU A 1 259 ? 18.634 -7.563 15.406 1.00 74.00 259 GLU A N 1
ATOM 2133 C CA . GLU A 1 259 ? 18.882 -7.816 16.836 1.00 74.00 259 GLU A CA 1
ATOM 2134 C C . GLU A 1 259 ? 17.714 -7.396 17.747 1.00 74.00 259 GLU A C 1
ATOM 2136 O O . GLU A 1 259 ? 17.629 -7.840 18.892 1.00 74.00 259 GLU A O 1
ATOM 2141 N N . LEU A 1 260 ? 16.820 -6.532 17.254 1.00 64.38 260 LEU A N 1
ATOM 2142 C CA . LEU A 1 260 ? 15.688 -5.981 18.007 1.00 64.38 260 LEU A CA 1
ATOM 2143 C C . LEU A 1 260 ? 14.345 -6.669 17.712 1.00 64.38 260 LEU A C 1
ATOM 2145 O O . LEU A 1 260 ? 13.370 -6.384 18.414 1.00 64.38 260 LEU A O 1
ATOM 2149 N N . SER A 1 261 ? 14.276 -7.506 16.671 1.00 61.78 261 SER A N 1
ATOM 2150 C CA . SER A 1 261 ? 13.085 -8.272 16.261 1.00 61.78 261 SER A CA 1
ATOM 2151 C C . SER A 1 261 ? 13.049 -9.658 16.886 1.00 61.78 261 SER A C 1
ATOM 2153 O O . SER A 1 261 ? 11.965 -10.042 17.377 1.00 61.78 261 SER A O 1
#

Sequence (261 aa):
MGWLYRFEDSGFDLARQHPILARIFLEAVPSMPKLLCRAVGEHHEHPNGIGEPQGLTFQQLSQPGCALATANDIYRFLFEEALYSRLSALRSVMALRAPAEVRPWYQRLLRSWGNVDDDDKPGLVFDTSSDFFLRLLALRDKLCHWKRSRQRLYELFVEEGPGYRSALWQRIAHYVHKFWFADATTGVLSEPMHRWIQYVQQNKLSEAEKEMEELWGLLVEMNRWHDVIDSDIASMCHDPEPHSEIDEKLKQCLHQLVELS

Radius of gyration: 20.3 Å; chains: 1; bounding box: 57×39×61 Å

Foldseek 3Di:
DDPPDPDPPVCVVVVLCVLVVQLVVQVVPPPRDNLVSQLSNLQQEFQCQLGDDGSHHVVRHDPSNNLNNLVVVLCCCCPVVVLAPALVLCLLVVPLRHDPVCNVVSVVVSVVCNVVVPPPDGRPPPPLPPVLLVVLVVLLVVLLVVCVLCVVVLVLLVVCDPPDPDPLNVNLSSLNVSLVVSCVVPVLSPPVNVVVSVVCSVVVDPVCVSVSSSSSSSSVSNVVSVVSNVVSLVVLLPPDDQPDPSSVVSNVSSVSSVVVD

pLDDT: mean 81.91, std 14.77, range [28.16, 98.12]